Protein AF-A0A962T6Y3-F1 (afdb_monomer_lite)

pLDDT: mean 94.46, std 6.15, range [60.12, 98.88]

Foldseek 3Di:
DEEAAEAFDQFPPAAELLQHGHGLRQHFANQVLQQVVCVLVVHHYDYGSHGLPPAACPHPRNVVVLVCLVVDLSPAEYAAAHSRLSNLLRNLQCCLQPVNVSLQSHAEYHYEQHVVDDQVSNALVVSQVSNCVVDPVVPDDRRDYDYHDYRFQDPPDDRPPNRDPPRDRSNVRSVSVSVPDDDD

Radius of gyration: 16.48 Å; chains: 1; bounding box: 41×36×50 Å

Sequence (184 aa):
MLILQGNSAPAGSYPDEQGKNIAWPFGALHVSAASEYAKRRGYEAVVLDVGGYPQSQESPQAKAALKKFSEDQAVRAFYGFSGGGYNLRHILDRLASHEPDTLHRIDLIVVLGAPKQPKAAYEASRYNPIARKKVHPIKWEDAKWELVYGTDPPAKWALPKGVPPGTGKHMFGPEWLLAGMPAS

Secondary structure (DSSP, 8-state):
-EEE----EEEEEEE-TTS-EEEETT----HHHHHHHHHHTT---EEE-S---S-STTSHHHHHHHHHHHH-TT--EEEEETHHHHHHHHHHHHHHHH-GGGGGG--EEEEES-TTS-GGGS-HHHHHHHHHTTS-GGGPPPP--EEEE-SS--TTSPPPTTSPTT--SGGGHHHHHHHTSPP-

Structure (mmCIF, N/CA/C/O backbone):
data_AF-A0A962T6Y3-F1
#
_entry.id   AF-A0A962T6Y3-F1
#
loop_
_atom_site.group_PDB
_atom_site.id
_atom_site.type_symbol
_atom_site.label_atom_id
_atom_site.label_alt_id
_atom_site.label_comp_id
_atom_site.label_asym_id
_atom_site.label_entity_id
_atom_site.label_seq_id
_atom_site.pdbx_PDB_ins_code
_atom_site.Cartn_x
_atom_site.Cartn_y
_atom_site.Cartn_z
_atom_site.occupancy
_atom_site.B_iso_or_equiv
_atom_site.auth_seq_id
_atom_site.auth_comp_id
_atom_site.auth_asym_id
_atom_site.auth_atom_id
_atom_site.pdbx_PDB_model_num
ATOM 1 N N . MET A 1 1 ? -7.611 -7.965 -0.518 1.00 98.69 1 MET A N 1
ATOM 2 C CA . MET A 1 1 ? -6.500 -7.031 -0.250 1.00 98.69 1 MET A CA 1
ATOM 3 C C . MET A 1 1 ? -6.667 -5.840 -1.163 1.00 98.69 1 MET A C 1
ATOM 5 O O . MET A 1 1 ? -6.708 -6.015 -2.375 1.00 98.69 1 MET A O 1
ATOM 9 N N . LEU A 1 2 ? -6.803 -4.653 -0.584 1.00 98.75 2 LEU A N 1
ATOM 10 C CA . LEU A 1 2 ? -6.929 -3.414 -1.335 1.00 98.75 2 LEU A CA 1
ATOM 11 C C . LEU A 1 2 ? -5.538 -2.887 -1.696 1.00 98.75 2 LEU A C 1
ATOM 13 O O . LEU A 1 2 ? -4.718 -2.663 -0.806 1.00 98.75 2 LEU A O 1
ATOM 17 N N . ILE A 1 3 ? -5.270 -2.719 -2.988 1.00 98.81 3 ILE A N 1
ATOM 18 C CA . ILE A 1 3 ? -3.961 -2.360 -3.537 1.00 98.81 3 ILE A CA 1
ATOM 19 C C . ILE A 1 3 ? -3.985 -0.899 -3.998 1.00 98.81 3 ILE A C 1
ATOM 21 O O . ILE A 1 3 ? -4.747 -0.517 -4.887 1.00 98.81 3 ILE A O 1
ATOM 25 N N . LEU A 1 4 ? -3.125 -0.091 -3.383 1.00 98.69 4 LEU A N 1
ATOM 26 C CA . LEU A 1 4 ? -2.913 1.325 -3.642 1.00 98.69 4 LEU A CA 1
ATOM 27 C C . LEU A 1 4 ? -1.628 1.496 -4.453 1.00 98.69 4 LEU A C 1
ATOM 29 O O . LEU A 1 4 ? -0.518 1.268 -3.957 1.00 98.69 4 LEU A O 1
ATOM 33 N N . GLN A 1 5 ? -1.800 1.906 -5.706 1.00 98.12 5 GLN A N 1
ATOM 34 C CA . GLN A 1 5 ? -0.717 2.126 -6.662 1.00 98.12 5 GLN A CA 1
ATOM 35 C C . GLN A 1 5 ? 0.110 3.375 -6.310 1.00 98.12 5 GLN A C 1
ATOM 37 O O . GLN A 1 5 ? -0.306 4.220 -5.509 1.00 98.12 5 GLN A O 1
ATOM 42 N N . GLY A 1 6 ? 1.289 3.503 -6.921 1.00 97.56 6 GLY A N 1
ATOM 43 C CA . GLY A 1 6 ? 2.153 4.674 -6.793 1.00 97.56 6 GLY A CA 1
ATOM 44 C C . GLY A 1 6 ? 1.561 5.938 -7.415 1.00 97.56 6 GLY A C 1
ATOM 45 O O . GLY A 1 6 ? 0.385 6.012 -7.760 1.00 97.56 6 GLY A O 1
ATOM 46 N N . ASN A 1 7 ? 2.385 6.972 -7.573 1.00 95.94 7 ASN A N 1
ATOM 47 C CA . ASN A 1 7 ? 1.950 8.193 -8.253 1.00 95.94 7 ASN A CA 1
ATOM 48 C C . ASN A 1 7 ? 1.659 7.910 -9.725 1.00 95.94 7 ASN A C 1
ATOM 50 O O . ASN A 1 7 ? 2.356 7.103 -10.345 1.00 95.94 7 ASN A O 1
ATOM 54 N N . SER A 1 8 ? 0.665 8.598 -10.290 1.00 93.25 8 SER A N 1
ATOM 55 C CA . SER A 1 8 ? 0.516 8.624 -11.741 1.00 93.25 8 SER A CA 1
ATOM 56 C C . SER A 1 8 ? 1.721 9.321 -12.366 1.00 93.25 8 SER A C 1
ATOM 58 O O . SER A 1 8 ? 2.272 10.259 -11.783 1.00 93.25 8 SER A O 1
ATOM 60 N N . ALA A 1 9 ? 2.133 8.869 -13.544 1.00 89.75 9 ALA A N 1
ATOM 61 C CA . ALA A 1 9 ? 3.288 9.423 -14.237 1.00 89.75 9 ALA A CA 1
ATOM 62 C C . ALA A 1 9 ? 3.098 9.383 -15.760 1.00 89.75 9 ALA A C 1
ATOM 64 O O . ALA A 1 9 ? 2.486 8.439 -16.272 1.00 89.75 9 ALA A O 1
ATOM 65 N N . PRO A 1 10 ? 3.622 10.378 -16.502 1.00 83.88 10 PRO A N 1
ATOM 66 C CA . PRO A 1 10 ? 3.703 10.289 -17.954 1.00 83.88 10 PRO A CA 1
ATOM 67 C C . PRO A 1 10 ? 4.690 9.188 -18.372 1.00 83.88 10 PRO A C 1
ATOM 69 O O . PRO A 1 10 ? 5.456 8.662 -17.561 1.00 83.88 10 PRO A O 1
ATOM 72 N N . ALA A 1 11 ? 4.695 8.854 -19.664 1.00 70.88 11 ALA A N 1
ATOM 73 C CA . ALA A 1 11 ? 5.696 7.945 -20.207 1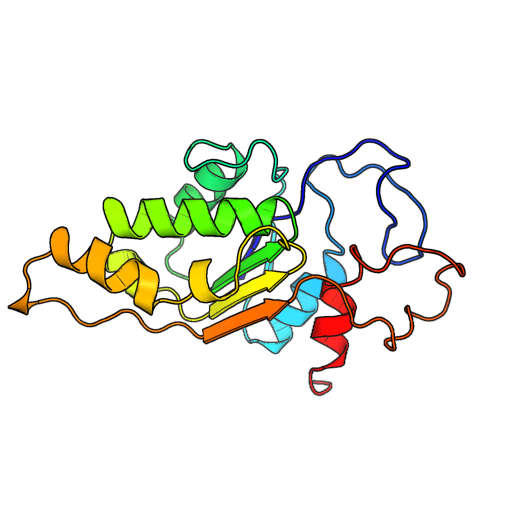.00 70.88 11 ALA A CA 1
ATOM 74 C C . ALA A 1 11 ? 7.121 8.476 -19.970 1.00 70.88 11 ALA A C 1
ATOM 76 O O . ALA A 1 11 ? 7.366 9.679 -20.053 1.00 70.88 11 ALA A O 1
ATOM 77 N N . GLY A 1 12 ? 8.059 7.568 -19.686 1.00 79.19 12 GLY A N 1
ATOM 78 C CA . GLY A 1 12 ? 9.474 7.896 -19.471 1.00 79.19 12 GLY A CA 1
ATOM 79 C C . GLY A 1 12 ? 9.927 7.911 -18.007 1.00 79.19 12 GLY A C 1
ATOM 80 O O . GLY A 1 12 ? 11.128 7.841 -17.769 1.00 79.19 12 GLY A O 1
ATOM 81 N N . SER A 1 13 ? 9.008 7.960 -17.035 1.00 84.00 13 SER A N 1
ATOM 82 C CA . SER A 1 13 ? 9.372 8.071 -15.612 1.00 84.00 13 SER A CA 1
ATOM 83 C C . SER A 1 13 ? 9.683 6.738 -14.934 1.00 84.00 13 SER A C 1
ATOM 85 O O . SER A 1 13 ? 10.610 6.678 -14.129 1.00 84.00 13 SER A O 1
ATOM 87 N N . TYR A 1 14 ? 8.918 5.685 -15.234 1.00 91.38 14 TYR A N 1
ATOM 88 C CA . TYR A 1 14 ? 9.016 4.408 -14.527 1.00 91.38 14 TYR A CA 1
ATOM 89 C C . TYR A 1 14 ? 8.883 3.217 -15.485 1.00 91.38 14 TYR A C 1
ATOM 91 O O . TYR A 1 14 ? 7.990 3.248 -16.342 1.00 91.38 14 TYR A O 1
ATOM 99 N N . PRO A 1 15 ? 9.737 2.186 -15.337 1.00 94.44 15 PRO A N 1
ATOM 100 C CA . PRO A 1 15 ? 9.676 0.976 -16.147 1.00 94.44 15 PRO A CA 1
ATOM 101 C C . PRO A 1 15 ? 8.462 0.113 -15.791 1.00 94.44 15 PRO A C 1
ATOM 103 O O . PRO A 1 15 ? 8.040 0.117 -14.637 1.00 94.44 15 PRO A O 1
ATOM 106 N N . ASP A 1 16 ? 7.948 -0.621 -16.777 1.00 93.94 16 ASP A N 1
ATOM 107 C CA . ASP A 1 16 ? 7.075 -1.788 -16.619 1.00 93.94 16 ASP A CA 1
ATOM 108 C C . ASP A 1 16 ? 7.866 -3.052 -16.229 1.00 93.94 16 ASP A C 1
ATOM 110 O O . ASP A 1 16 ? 9.092 -3.023 -16.052 1.00 93.94 16 ASP A O 1
ATOM 114 N N . GLU A 1 17 ? 7.175 -4.190 -16.132 1.00 93.19 17 GLU A N 1
ATOM 115 C CA . GLU A 1 17 ? 7.756 -5.485 -15.766 1.00 93.19 17 GLU A CA 1
ATOM 116 C C . GLU A 1 17 ? 8.857 -5.959 -16.737 1.00 93.19 17 GLU A C 1
ATOM 118 O O . GLU A 1 17 ? 9.684 -6.798 -16.371 1.00 93.19 17 GLU A O 1
ATOM 123 N N . GLN A 1 18 ? 8.899 -5.432 -17.966 1.00 92.50 18 GLN A N 1
ATOM 124 C CA . GLN A 1 18 ? 9.939 -5.724 -18.959 1.00 92.50 18 GLN A CA 1
ATOM 125 C C . GLN A 1 18 ? 11.076 -4.691 -18.945 1.00 92.50 18 GLN A C 1
ATOM 127 O O . GLN A 1 18 ? 12.048 -4.824 -19.693 1.00 92.50 18 GLN A O 1
ATOM 132 N N . GLY A 1 19 ? 11.000 -3.674 -18.088 1.00 92.25 19 GLY A N 1
ATOM 133 C CA . GLY A 1 19 ? 11.988 -2.604 -18.012 1.00 92.25 19 GLY A CA 1
ATOM 134 C C . GLY A 1 19 ? 11.749 -1.460 -18.996 1.00 92.25 19 GLY A C 1
ATOM 135 O O . GLY A 1 19 ? 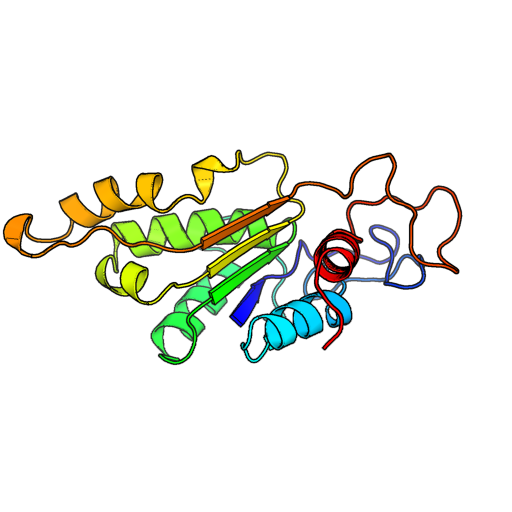12.620 -0.600 -19.137 1.00 92.25 19 GLY A O 1
ATOM 136 N N . LYS A 1 20 ? 10.613 -1.428 -19.699 1.00 93.19 20 LYS A N 1
ATOM 137 C CA . LYS A 1 20 ? 10.282 -0.362 -20.647 1.00 93.19 20 LYS A CA 1
ATOM 138 C C . LYS A 1 20 ? 9.547 0.757 -19.923 1.00 93.19 20 LYS A C 1
ATOM 140 O O . LYS A 1 20 ? 8.549 0.534 -19.254 1.00 93.19 20 LYS A O 1
ATOM 145 N N . ASN A 1 21 ? 9.997 1.996 -20.099 1.00 93.00 21 ASN A N 1
ATOM 146 C CA . ASN A 1 21 ? 9.306 3.133 -19.501 1.00 93.00 21 ASN A CA 1
ATOM 147 C C . ASN A 1 21 ? 7.970 3.396 -20.211 1.00 93.00 21 ASN A C 1
ATOM 149 O O . ASN A 1 21 ? 7.948 3.778 -21.385 1.00 93.00 21 ASN A O 1
ATOM 153 N N . ILE A 1 22 ? 6.869 3.237 -19.479 1.00 93.31 22 ILE A N 1
ATOM 154 C CA . ILE A 1 22 ? 5.497 3.458 -19.958 1.00 93.31 22 ILE A CA 1
ATOM 155 C C . ILE A 1 22 ? 4.814 4.585 -19.180 1.00 93.31 22 ILE A C 1
ATOM 157 O O . ILE A 1 22 ? 5.353 5.101 -18.200 1.00 93.31 22 ILE A O 1
ATOM 161 N N . ALA A 1 23 ? 3.636 5.000 -19.646 1.00 94.81 23 ALA A N 1
ATOM 162 C CA . ALA A 1 23 ? 2.767 5.883 -18.880 1.00 94.81 23 ALA A CA 1
ATOM 163 C C . ALA A 1 23 ? 2.000 5.085 -17.818 1.00 94.81 23 ALA A C 1
ATOM 165 O O . ALA A 1 23 ? 1.545 3.973 -18.077 1.00 94.81 23 ALA A O 1
ATOM 166 N N . TRP A 1 24 ? 1.798 5.704 -16.659 1.00 95.62 24 TRP A N 1
ATOM 167 C CA . TRP A 1 24 ? 1.091 5.138 -15.514 1.00 95.62 24 TRP A CA 1
ATOM 168 C C . TRP A 1 24 ? -0.096 6.038 -15.158 1.00 95.62 24 TRP A C 1
ATOM 170 O O . TRP A 1 24 ? -0.004 6.817 -14.208 1.00 95.62 24 TRP A O 1
ATOM 180 N N . PRO A 1 25 ? -1.203 6.008 -15.921 1.00 94.25 25 PRO A N 1
ATOM 181 C CA . PRO A 1 25 ? -2.315 6.942 -15.723 1.00 94.25 25 PRO A CA 1
ATOM 182 C C . PRO A 1 25 ? -2.974 6.797 -14.343 1.00 94.25 25 PRO A C 1
ATOM 184 O O . PRO A 1 25 ? -3.396 7.793 -13.755 1.00 94.25 25 PRO A O 1
ATOM 187 N N . PHE A 1 26 ? -2.981 5.585 -13.788 1.00 94.00 26 PHE A N 1
ATOM 188 C CA . PHE A 1 26 ? -3.651 5.252 -12.527 1.00 94.00 26 PHE A CA 1
ATOM 189 C C . PHE A 1 26 ? -2.699 5.017 -11.350 1.00 94.00 26 PHE A C 1
ATOM 191 O O . PHE A 1 26 ? -3.138 4.668 -10.258 1.00 94.00 26 PHE A O 1
ATOM 198 N N . GLY A 1 27 ? -1.405 5.257 -11.555 1.00 96.25 27 GLY A N 1
ATOM 199 C CA . GLY A 1 27 ? -0.372 5.021 -10.559 1.00 96.25 27 GLY A CA 1
ATOM 200 C C . GLY A 1 27 ? 0.611 3.942 -10.980 1.00 96.25 27 GLY A C 1
ATOM 201 O O . GLY A 1 27 ? 0.231 2.932 -11.558 1.00 96.25 27 GLY A O 1
ATOM 202 N N . ALA A 1 28 ? 1.894 4.167 -10.710 1.00 96.50 28 ALA A N 1
ATOM 203 C CA . ALA A 1 28 ? 2.931 3.200 -11.037 1.00 96.50 28 ALA A CA 1
ATOM 204 C C . ALA A 1 28 ? 2.866 1.991 -10.092 1.00 96.50 28 ALA A C 1
ATOM 206 O O . ALA A 1 28 ? 2.960 2.173 -8.877 1.00 96.50 28 ALA A O 1
ATOM 207 N N . LEU A 1 29 ? 2.702 0.780 -10.629 1.00 97.50 29 LEU A N 1
ATOM 208 C CA . LEU A 1 29 ? 2.817 -0.485 -9.897 1.00 97.50 29 LEU A CA 1
ATOM 209 C C . LEU A 1 29 ? 2.886 -1.660 -10.880 1.00 97.50 29 LEU A C 1
ATOM 211 O O . LEU A 1 29 ? 2.063 -1.747 -11.783 1.00 97.50 29 LEU A O 1
ATOM 215 N N . HIS A 1 30 ? 3.773 -2.624 -10.645 1.00 97.56 30 HIS A N 1
ATOM 216 C CA . HIS A 1 30 ? 3.700 -3.924 -11.317 1.00 97.56 30 HIS A CA 1
ATOM 217 C C . HIS A 1 30 ? 2.548 -4.754 -10.730 1.00 97.56 30 HIS A C 1
ATOM 219 O O . HIS A 1 30 ? 2.701 -5.494 -9.748 1.00 97.56 30 HIS A O 1
ATOM 225 N N . VAL A 1 31 ? 1.347 -4.557 -11.281 1.00 96.88 31 VAL A N 1
ATOM 226 C CA . VAL A 1 31 ? 0.084 -5.079 -10.733 1.00 96.88 31 VAL A CA 1
ATOM 227 C C . VAL A 1 31 ? 0.068 -6.604 -10.705 1.00 96.88 31 VAL A C 1
ATOM 229 O O . VAL A 1 31 ? -0.462 -7.182 -9.754 1.00 96.88 31 VAL A O 1
ATOM 232 N N . SER A 1 32 ? 0.675 -7.264 -11.695 1.00 96.38 32 SER A N 1
ATOM 233 C CA . SER A 1 32 ? 0.702 -8.729 -11.759 1.00 96.38 32 SER A CA 1
ATOM 234 C C . SER A 1 32 ? 1.400 -9.328 -10.535 1.00 96.38 32 SER A C 1
ATOM 236 O O . SER A 1 32 ? 0.848 -10.203 -9.869 1.00 96.38 32 SER A O 1
ATOM 238 N N . ALA A 1 33 ? 2.590 -8.827 -10.192 1.00 97.12 33 ALA A N 1
ATOM 239 C CA . ALA A 1 33 ? 3.357 -9.320 -9.051 1.00 97.12 33 ALA A CA 1
ATOM 240 C C . ALA A 1 33 ? 2.682 -8.988 -7.708 1.00 97.12 33 ALA A C 1
ATOM 242 O O . ALA A 1 33 ? 2.624 -9.841 -6.820 1.00 97.12 33 ALA A O 1
ATOM 243 N N . ALA A 1 34 ? 2.108 -7.788 -7.567 1.00 98.06 34 ALA A N 1
ATOM 244 C CA . ALA A 1 34 ? 1.370 -7.403 -6.361 1.00 98.06 34 ALA A CA 1
ATOM 245 C C . ALA A 1 34 ? 0.091 -8.242 -6.159 1.00 98.06 34 ALA A C 1
ATOM 247 O O . ALA A 1 34 ? -0.229 -8.638 -5.037 1.00 98.06 34 ALA A O 1
ATOM 248 N N . SER A 1 35 ? -0.624 -8.551 -7.243 1.00 98.19 35 SER A N 1
ATOM 249 C CA . SER A 1 35 ? -1.847 -9.363 -7.199 1.00 98.19 35 SER A CA 1
ATOM 250 C C . SER A 1 35 ? -1.546 -10.830 -6.901 1.00 98.19 35 SER A C 1
ATOM 252 O O . SER A 1 35 ? -2.241 -11.452 -6.099 1.00 98.19 35 SER A O 1
ATOM 254 N N . GLU A 1 36 ? -0.477 -11.376 -7.481 1.00 98.00 36 GLU A N 1
ATOM 255 C CA . GLU A 1 36 ? -0.013 -12.730 -7.168 1.00 98.00 36 GLU A CA 1
ATOM 256 C C . GLU A 1 36 ? 0.457 -12.835 -5.710 1.00 98.00 36 GLU A C 1
ATOM 258 O O . GLU A 1 36 ? 0.129 -13.804 -5.025 1.00 98.00 36 GLU A O 1
ATOM 263 N N . TYR A 1 37 ? 1.139 -11.810 -5.186 1.00 97.94 37 TYR A N 1
ATOM 264 C CA . TYR A 1 37 ? 1.453 -11.735 -3.759 1.00 97.94 37 TYR A CA 1
ATOM 265 C C . TYR A 1 37 ? 0.180 -11.790 -2.903 1.00 97.94 37 TYR A C 1
ATOM 267 O O . TYR A 1 37 ? 0.088 -12.611 -1.989 1.00 97.94 37 TYR A O 1
ATOM 275 N N . ALA A 1 38 ? -0.825 -10.963 -3.212 1.00 98.12 38 ALA A N 1
ATOM 276 C CA . ALA A 1 38 ? -2.100 -10.967 -2.494 1.00 98.12 38 ALA A CA 1
ATOM 277 C C . ALA A 1 38 ? -2.751 -12.359 -2.504 1.00 98.12 38 ALA A C 1
ATOM 279 O O . ALA A 1 38 ? -3.146 -12.860 -1.447 1.00 98.12 38 ALA A O 1
ATOM 280 N N . LYS A 1 39 ? -2.765 -13.019 -3.667 1.00 97.88 39 LYS A N 1
ATOM 281 C CA . LYS A 1 39 ? -3.294 -14.376 -3.839 1.00 97.88 39 LYS A CA 1
ATOM 282 C C . LYS A 1 39 ? -2.551 -15.400 -2.981 1.00 97.88 39 LYS A C 1
ATOM 284 O O . LYS A 1 39 ? -3.198 -16.165 -2.269 1.00 97.88 39 LYS A O 1
ATOM 289 N N . ARG A 1 40 ? -1.212 -15.398 -2.976 1.00 97.00 40 ARG A N 1
ATOM 290 C CA . ARG A 1 40 ? -0.405 -16.306 -2.128 1.00 97.00 40 ARG A CA 1
ATOM 291 C C . ARG A 1 40 ? -0.575 -16.047 -0.635 1.00 97.00 40 ARG A C 1
ATOM 293 O O . ARG A 1 40 ? -0.324 -16.931 0.177 1.00 97.00 40 ARG A O 1
ATOM 300 N N . ARG A 1 41 ? -1.016 -14.844 -0.268 1.00 96.75 41 ARG A N 1
ATOM 301 C CA . ARG A 1 41 ? -1.409 -14.477 1.097 1.00 96.75 41 ARG A CA 1
ATOM 302 C C . ARG A 1 41 ? -2.870 -14.819 1.421 1.00 96.75 41 ARG A C 1
ATOM 304 O O . ARG A 1 41 ? -3.308 -14.518 2.525 1.00 96.75 41 ARG A O 1
ATOM 311 N N . GLY A 1 42 ? -3.606 -15.441 0.497 1.00 97.06 42 GLY A N 1
ATOM 312 C CA . GLY A 1 42 ? -5.000 -15.848 0.688 1.00 97.06 42 GLY A CA 1
ATOM 313 C C . GLY A 1 42 ? -6.021 -14.730 0.467 1.00 97.06 42 GLY A C 1
ATOM 314 O O . GLY A 1 42 ? -7.156 -14.850 0.919 1.00 97.06 42 GLY A O 1
ATOM 315 N N . TYR A 1 43 ? -5.645 -13.643 -0.210 1.00 98.19 43 TYR A N 1
ATOM 316 C CA . TYR A 1 43 ? -6.536 -12.520 -0.491 1.00 98.19 43 TYR A CA 1
ATOM 317 C C . TYR A 1 43 ? -6.846 -12.398 -1.983 1.00 98.19 43 TYR A C 1
ATOM 319 O O . TYR A 1 43 ? -5.957 -12.487 -2.826 1.00 98.19 43 TYR A O 1
ATOM 327 N N . GLU A 1 44 ? -8.089 -12.048 -2.305 1.00 98.19 44 GLU A N 1
ATOM 328 C CA . GLU A 1 44 ? -8.422 -11.489 -3.616 1.00 98.19 44 GLU A CA 1
ATOM 329 C C . GLU A 1 44 ? -7.789 -10.097 -3.766 1.00 98.19 44 GLU A C 1
ATOM 331 O O . GLU A 1 44 ? -7.859 -9.271 -2.848 1.00 98.19 44 GLU A O 1
ATOM 336 N N . ALA A 1 45 ? -7.145 -9.832 -4.902 1.00 98.25 45 ALA A N 1
ATOM 337 C CA . ALA A 1 45 ? -6.543 -8.538 -5.197 1.00 98.25 45 ALA A CA 1
ATOM 338 C C . ALA A 1 45 ? -7.603 -7.557 -5.717 1.00 98.25 45 ALA A C 1
ATOM 340 O O . ALA A 1 45 ? -8.240 -7.809 -6.734 1.00 98.25 45 ALA A O 1
ATOM 341 N N . VAL A 1 46 ? -7.750 -6.413 -5.047 1.00 98.25 46 VAL A N 1
ATOM 342 C CA . VAL A 1 46 ? -8.605 -5.307 -5.498 1.00 98.25 46 VAL A CA 1
ATOM 343 C C . VAL A 1 46 ? -7.710 -4.104 -5.745 1.00 98.25 46 VAL A C 1
ATOM 345 O O . VAL A 1 46 ? -7.259 -3.463 -4.797 1.00 98.25 46 VAL A O 1
ATOM 348 N N . VAL A 1 47 ? -7.422 -3.810 -7.008 1.00 98.25 47 VAL A N 1
ATOM 349 C CA . VAL A 1 47 ? -6.571 -2.679 -7.396 1.00 98.25 47 VAL A CA 1
ATOM 350 C C . VAL A 1 47 ? -7.418 -1.420 -7.505 1.00 98.25 47 VAL A C 1
ATOM 352 O O . VAL A 1 47 ? -8.468 -1.423 -8.143 1.00 98.25 47 VAL A O 1
ATOM 355 N N . LEU A 1 48 ? -6.974 -0.341 -6.863 1.00 96.94 48 LEU A N 1
ATOM 356 C CA . LEU A 1 48 ? -7.574 0.972 -7.056 1.00 96.94 48 LEU A CA 1
ATOM 357 C C . LEU A 1 48 ? -6.896 1.675 -8.226 1.00 96.94 48 LEU A C 1
ATOM 359 O O . LEU A 1 48 ? -5.720 2.038 -8.137 1.00 96.94 48 LEU A O 1
ATOM 363 N N . ASP A 1 49 ? -7.661 1.933 -9.282 1.00 96.19 49 ASP A N 1
ATOM 364 C CA . ASP A 1 49 ? -7.219 2.700 -10.450 1.00 96.19 49 ASP A CA 1
ATOM 365 C C . ASP A 1 49 ? -7.235 4.211 -10.173 1.00 96.19 49 ASP A C 1
ATOM 367 O O . ASP A 1 49 ? -7.889 5.008 -10.845 1.00 96.19 49 ASP A O 1
ATOM 371 N N . VAL A 1 50 ? -6.519 4.613 -9.121 1.00 96.56 50 VAL A N 1
ATOM 372 C CA . VAL A 1 50 ? -6.384 6.000 -8.679 1.00 96.56 50 VAL A CA 1
ATOM 373 C C . VAL A 1 50 ? -4.938 6.245 -8.273 1.00 96.56 50 VAL A C 1
ATOM 375 O O . VAL A 1 50 ? -4.416 5.558 -7.395 1.00 96.56 50 VAL A O 1
ATOM 378 N N . GLY A 1 51 ? -4.309 7.257 -8.874 1.00 95.19 51 GLY A N 1
ATOM 379 C CA . GLY A 1 51 ? -2.919 7.607 -8.601 1.00 95.19 51 GLY A CA 1
ATOM 380 C C . GLY A 1 51 ? -2.680 8.062 -7.161 1.00 95.19 51 GLY A C 1
ATOM 381 O O . GLY A 1 51 ? -3.517 8.710 -6.536 1.00 95.19 51 GLY A O 1
ATOM 382 N N . GLY A 1 52 ? -1.491 7.765 -6.644 1.00 94.81 52 GLY A N 1
ATOM 383 C CA . GLY A 1 52 ? -1.106 8.037 -5.261 1.00 94.81 52 GLY A CA 1
ATOM 384 C C . GLY A 1 52 ? -0.760 9.490 -4.923 1.00 94.81 52 GLY A C 1
ATOM 385 O O . GLY A 1 52 ? -0.412 9.753 -3.774 1.00 94.81 52 GLY A O 1
ATOM 386 N N . TYR A 1 53 ? -0.841 10.432 -5.871 1.00 94.62 53 TYR A N 1
ATOM 387 C CA . TYR A 1 53 ? -0.586 11.862 -5.643 1.00 94.62 53 TYR A CA 1
ATOM 388 C C . TYR A 1 53 ? -1.868 12.693 -5.840 1.00 94.62 53 TYR A C 1
ATOM 390 O O . TYR A 1 53 ? -2.593 12.437 -6.802 1.00 94.62 53 TYR A O 1
ATOM 398 N N . PRO A 1 54 ? -2.135 13.718 -5.004 1.00 95.88 54 PRO A N 1
ATOM 399 C CA . PRO A 1 54 ? -1.373 14.133 -3.816 1.00 95.88 54 PRO A CA 1
ATOM 400 C C . PRO A 1 54 ? -1.456 13.120 -2.664 1.00 95.88 54 PRO A C 1
ATOM 402 O O . PRO A 1 54 ? -2.375 12.310 -2.620 1.00 95.88 54 PRO A O 1
ATOM 405 N N . GLN A 1 55 ? -0.506 13.170 -1.722 1.00 96.00 55 GLN A N 1
ATOM 406 C CA . GLN A 1 55 ? -0.547 12.351 -0.504 1.00 96.00 55 GLN A CA 1
ATOM 407 C C . GLN A 1 55 ? -1.241 13.103 0.634 1.00 96.00 55 GLN A C 1
ATOM 409 O O . GLN A 1 55 ? -0.713 14.100 1.127 1.00 96.00 55 GLN A O 1
ATOM 414 N N . SER A 1 56 ? -2.417 12.642 1.052 1.00 96.62 56 SER A N 1
ATOM 415 C CA . SER A 1 56 ? -3.133 13.167 2.223 1.00 96.62 56 SER A CA 1
ATOM 416 C C . SER A 1 56 ? -4.315 1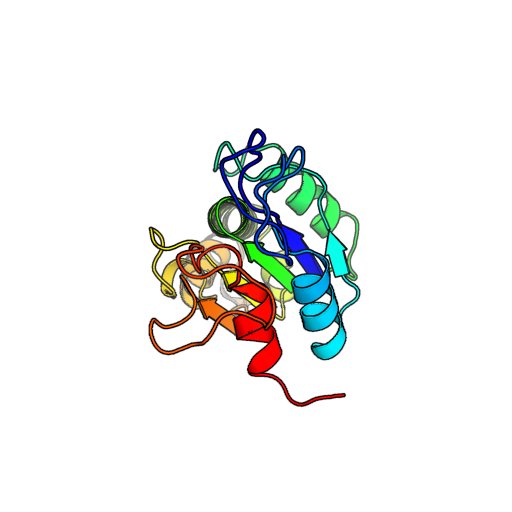2.265 2.585 1.00 96.62 56 SER A C 1
ATOM 418 O O . SER A 1 56 ? -4.677 11.370 1.826 1.00 96.62 56 SER A O 1
ATOM 420 N N . GLN A 1 57 ? -4.964 12.531 3.724 1.00 93.19 57 GLN A N 1
ATOM 421 C CA . GLN A 1 57 ? -6.230 11.872 4.089 1.00 93.19 57 GLN A CA 1
ATOM 422 C C . GLN A 1 57 ? -7.368 12.217 3.115 1.00 93.19 57 GLN A C 1
ATOM 424 O O . GLN A 1 57 ? -8.320 11.458 2.973 1.00 93.19 57 GLN A O 1
ATOM 429 N N . GLU A 1 58 ? -7.242 13.350 2.421 1.00 95.75 58 GLU A N 1
ATOM 430 C CA . GLU A 1 58 ? -8.246 13.889 1.507 1.00 95.75 58 GLU A CA 1
ATOM 431 C C . GLU A 1 58 ? -7.956 13.575 0.037 1.00 95.75 58 GLU A C 1
ATOM 433 O O . GLU A 1 58 ? -8.709 14.018 -0.840 1.00 95.75 58 GLU A O 1
ATOM 438 N N . SER A 1 59 ? -6.871 12.842 -0.240 1.00 97.31 59 SER A N 1
ATOM 439 C CA . SER A 1 59 ? -6.480 12.494 -1.600 1.00 97.31 59 SER A CA 1
ATOM 440 C C . SER A 1 59 ? -7.544 11.618 -2.268 1.00 97.31 59 SER A C 1
ATOM 442 O O . SER A 1 59 ? -8.236 10.853 -1.585 1.00 97.31 59 SER A O 1
ATOM 444 N N . PRO A 1 60 ? -7.682 11.681 -3.607 1.00 98.06 60 PRO A N 1
ATOM 445 C CA . PRO A 1 60 ? -8.628 10.830 -4.324 1.00 98.06 60 PRO A CA 1
ATOM 446 C C . PRO A 1 60 ? -8.437 9.341 -4.007 1.00 98.06 60 PRO A C 1
ATOM 448 O O . PRO A 1 60 ? -9.412 8.630 -3.771 1.00 98.06 60 PRO A O 1
ATOM 451 N N . GLN A 1 61 ? -7.184 8.883 -3.928 1.00 98.38 61 GLN A N 1
ATOM 452 C CA . GLN A 1 61 ? -6.869 7.490 -3.622 1.00 98.38 61 GLN A CA 1
ATOM 453 C C . GLN A 1 61 ? -7.219 7.129 -2.171 1.00 98.38 61 GLN A C 1
ATOM 455 O O . GLN A 1 61 ? -7.810 6.074 -1.944 1.00 98.38 61 GLN A O 1
ATOM 460 N N . ALA A 1 62 ? -6.923 7.997 -1.195 1.00 98.38 62 ALA A N 1
ATOM 461 C CA . ALA A 1 62 ? -7.289 7.755 0.201 1.00 98.38 62 ALA A CA 1
ATOM 462 C C . ALA A 1 62 ? -8.811 7.686 0.385 1.00 98.38 62 ALA A C 1
ATOM 464 O O . ALA A 1 62 ? -9.311 6.762 1.026 1.00 98.38 62 ALA A O 1
ATOM 465 N N . LYS A 1 63 ? -9.559 8.599 -0.245 1.00 98.50 63 LYS A N 1
ATOM 466 C CA . LYS A 1 63 ? -11.031 8.599 -0.231 1.00 98.50 63 LYS A CA 1
ATOM 467 C C . LYS A 1 63 ? -11.618 7.347 -0.869 1.00 98.50 63 LYS A C 1
ATOM 469 O O . LYS A 1 63 ? -12.508 6.733 -0.285 1.00 98.50 63 LYS A O 1
ATOM 474 N N . ALA A 1 64 ? -11.109 6.947 -2.034 1.00 98.44 64 ALA A N 1
ATOM 475 C CA . ALA A 1 64 ? -11.541 5.724 -2.705 1.00 98.44 64 ALA A CA 1
ATOM 476 C C . ALA A 1 64 ? -11.266 4.484 -1.840 1.00 98.44 64 ALA A C 1
ATOM 478 O O . ALA A 1 64 ? -12.129 3.614 -1.716 1.00 98.44 64 ALA A O 1
ATOM 479 N N . ALA A 1 65 ? -10.101 4.434 -1.188 1.00 98.56 65 ALA A N 1
ATOM 480 C CA . ALA A 1 65 ? -9.732 3.331 -0.314 1.00 98.56 65 ALA A CA 1
ATOM 481 C C . ALA A 1 65 ? -10.610 3.244 0.939 1.00 98.56 65 ALA A C 1
ATOM 483 O O . ALA A 1 65 ? -11.115 2.168 1.255 1.00 98.56 65 ALA A O 1
ATOM 484 N N . LEU A 1 66 ? -10.839 4.372 1.617 1.00 98.56 66 LEU A N 1
ATOM 485 C CA . LEU A 1 66 ? -11.723 4.457 2.782 1.00 98.56 66 LEU A CA 1
ATOM 486 C C . LEU A 1 66 ? -13.160 4.065 2.421 1.00 98.56 66 LEU A C 1
ATOM 488 O O . LEU A 1 66 ? -13.763 3.259 3.126 1.00 98.56 66 LEU A O 1
ATOM 492 N N . LYS A 1 67 ? -13.680 4.564 1.291 1.00 98.25 67 LYS A N 1
ATOM 493 C CA . LYS A 1 67 ? -15.009 4.194 0.785 1.00 98.25 67 LYS A CA 1
ATOM 494 C C . LYS A 1 67 ? -15.112 2.685 0.563 1.00 98.25 67 LYS A C 1
ATOM 496 O O . LYS A 1 67 ? -16.006 2.054 1.117 1.00 98.25 67 LYS A O 1
ATOM 501 N N . LYS A 1 68 ? -14.170 2.093 -0.181 1.00 98.38 68 LYS A N 1
ATOM 502 C CA . LYS A 1 68 ? -14.165 0.647 -0.456 1.00 98.38 68 LYS A CA 1
ATOM 503 C C . LYS A 1 68 ? -14.042 -0.175 0.828 1.00 98.38 68 LYS A C 1
ATOM 505 O O . LYS A 1 68 ? -14.754 -1.156 0.974 1.00 98.38 68 LYS A O 1
ATOM 510 N N . PHE A 1 69 ? -13.194 0.229 1.772 1.00 98.31 69 PHE A N 1
ATOM 511 C CA . PHE A 1 69 ? -13.040 -0.462 3.056 1.00 98.31 69 PHE A CA 1
ATOM 512 C C . PHE A 1 69 ? -14.288 -0.371 3.950 1.00 98.31 69 PHE A C 1
ATOM 514 O O . PHE A 1 69 ? -14.601 -1.317 4.677 1.00 98.31 69 PHE A O 1
ATOM 521 N N . SER A 1 70 ? -15.011 0.749 3.897 1.00 97.25 70 SER A N 1
ATOM 522 C CA . SER A 1 70 ? -16.272 0.936 4.619 1.00 97.25 70 SER A CA 1
ATOM 523 C C . SER A 1 70 ? -17.398 0.081 4.021 1.00 97.25 70 SER A C 1
ATOM 525 O O . SER A 1 70 ? -18.084 -0.639 4.745 1.00 97.25 70 SER A O 1
ATOM 527 N N . GLU A 1 71 ? -17.538 0.093 2.694 1.00 97.50 71 GLU A N 1
ATOM 528 C CA . GLU A 1 71 ? -18.605 -0.615 1.971 1.00 97.50 71 GLU A CA 1
ATOM 529 C C . GLU A 1 71 ? -18.395 -2.132 1.908 1.00 97.50 71 GLU A C 1
ATOM 531 O O . GLU A 1 71 ? -19.361 -2.888 1.833 1.00 97.50 71 GLU A O 1
ATOM 536 N N . ASP A 1 72 ? -17.144 -2.588 1.944 1.00 97.31 72 ASP A N 1
ATOM 537 C CA . ASP A 1 72 ? -16.783 -3.986 1.751 1.00 97.31 72 ASP A CA 1
ATOM 538 C C . ASP A 1 72 ? -16.106 -4.560 3.001 1.00 97.31 72 ASP A C 1
ATOM 540 O O . ASP A 1 72 ? -14.912 -4.368 3.256 1.00 97.31 72 ASP A O 1
ATOM 544 N N . GLN A 1 73 ? -16.891 -5.299 3.787 1.00 95.88 73 GLN A N 1
ATOM 545 C CA . GLN A 1 73 ? -16.424 -5.932 5.021 1.00 95.88 73 GLN A CA 1
ATOM 546 C C . GLN A 1 73 ? -15.426 -7.078 4.774 1.00 95.88 73 GLN A C 1
ATOM 548 O O . GLN A 1 73 ? -14.709 -7.458 5.702 1.00 95.88 73 GLN A O 1
ATOM 553 N N . ALA A 1 74 ? -15.327 -7.596 3.542 1.00 97.12 74 ALA A N 1
ATOM 554 C CA . ALA A 1 74 ? -14.356 -8.629 3.178 1.00 97.12 74 ALA A CA 1
ATOM 555 C C . ALA A 1 74 ? -12.945 -8.060 2.952 1.00 97.12 74 ALA A C 1
ATOM 557 O O . ALA A 1 74 ? -11.961 -8.807 2.935 1.00 97.12 74 ALA A O 1
ATOM 558 N N . VAL A 1 75 ? -12.797 -6.735 2.825 1.00 98.19 75 VAL A N 1
ATOM 559 C CA . VAL A 1 75 ? -11.473 -6.109 2.803 1.00 98.19 75 VAL A CA 1
ATOM 560 C C . VAL A 1 75 ? -10.861 -6.197 4.200 1.00 98.19 75 VAL A C 1
ATOM 562 O O . VAL A 1 75 ? -11.315 -5.537 5.133 1.00 98.19 75 VAL A O 1
ATOM 565 N N . ARG A 1 76 ? -9.802 -7.007 4.313 1.00 98.50 76 ARG A N 1
ATOM 566 C CA . ARG A 1 76 ? -9.043 -7.239 5.556 1.00 98.50 76 ARG A CA 1
ATOM 567 C C . ARG A 1 76 ? -7.545 -6.931 5.458 1.00 98.50 76 ARG A C 1
ATOM 569 O O . ARG A 1 76 ? -6.806 -7.112 6.415 1.00 98.50 76 ARG A O 1
ATOM 576 N N . ALA A 1 77 ? -7.069 -6.477 4.300 1.00 98.81 77 ALA A N 1
ATOM 577 C CA . ALA A 1 77 ? -5.653 -6.190 4.086 1.00 98.81 77 ALA A CA 1
ATOM 578 C C . ALA A 1 77 ? -5.452 -5.026 3.121 1.00 98.81 77 ALA A C 1
ATOM 580 O O . ALA A 1 77 ? -6.222 -4.881 2.165 1.00 98.81 77 ALA A O 1
ATOM 581 N N . PHE A 1 78 ? -4.381 -4.266 3.336 1.00 98.88 78 PHE A N 1
ATOM 582 C CA . PHE A 1 78 ? -3.960 -3.162 2.479 1.00 98.88 78 PHE A CA 1
ATOM 583 C C . PHE A 1 78 ? -2.552 -3.393 1.938 1.00 98.88 78 PHE A C 1
ATOM 585 O O . PHE A 1 78 ? -1.675 -3.894 2.640 1.00 98.88 78 PHE A O 1
ATOM 592 N N . TYR A 1 79 ? -2.331 -2.960 0.705 1.00 98.88 79 TYR A N 1
ATOM 593 C CA . TYR A 1 79 ? -1.032 -2.929 0.053 1.00 98.88 79 TYR A CA 1
ATOM 594 C C . TYR A 1 79 ? -0.813 -1.534 -0.512 1.00 98.88 79 TYR A C 1
ATOM 596 O O . TYR A 1 79 ? -1.617 -1.072 -1.313 1.00 98.88 79 TYR A O 1
ATOM 604 N N . GLY A 1 80 ? 0.261 -0.860 -0.124 1.00 98.50 80 GLY A N 1
ATOM 605 C CA . GLY A 1 80 ? 0.612 0.461 -0.630 1.00 98.50 80 GLY A CA 1
ATOM 606 C C . GLY A 1 80 ? 1.997 0.465 -1.257 1.00 98.50 80 GLY A C 1
ATOM 607 O O . GLY A 1 80 ? 2.978 0.116 -0.601 1.00 98.50 80 GLY A O 1
ATOM 608 N N . PHE A 1 81 ? 2.087 0.907 -2.509 1.00 98.44 81 PHE A N 1
ATOM 609 C CA . PHE A 1 81 ? 3.361 1.113 -3.190 1.00 98.44 81 PHE A CA 1
ATOM 610 C C . PHE A 1 81 ? 3.628 2.597 -3.430 1.00 98.44 81 PHE A C 1
ATOM 612 O O . PHE A 1 81 ? 2.755 3.309 -3.921 1.00 98.44 81 PHE A O 1
ATOM 619 N N . SER A 1 82 ? 4.836 3.070 -3.116 1.00 96.25 82 SER A N 1
ATOM 620 C CA . SER A 1 82 ? 5.279 4.443 -3.390 1.00 96.25 82 SER A CA 1
ATOM 621 C C . SER A 1 82 ? 4.259 5.486 -2.904 1.00 96.25 82 SER A C 1
ATOM 623 O O . SER A 1 82 ? 3.939 5.503 -1.714 1.00 96.25 82 SER A O 1
ATOM 625 N N . GLY A 1 83 ? 3.705 6.322 -3.790 1.00 97.44 83 GLY A N 1
ATOM 626 C CA . GLY A 1 83 ? 2.576 7.224 -3.507 1.00 97.44 83 GLY A CA 1
ATOM 627 C C . GLY A 1 83 ? 1.445 6.590 -2.685 1.00 97.44 83 GLY A C 1
ATOM 628 O O . GLY A 1 83 ? 1.007 7.166 -1.689 1.00 97.44 83 GLY A O 1
ATOM 629 N N . GLY A 1 84 ? 1.036 5.370 -3.037 1.00 98.19 84 GLY A N 1
ATOM 630 C CA . GLY A 1 84 ? 0.029 4.598 -2.312 1.00 98.19 84 GLY A CA 1
ATOM 631 C C . GLY A 1 84 ? 0.474 4.132 -0.932 1.00 98.19 84 GLY A C 1
ATOM 632 O O . GLY A 1 84 ? -0.334 4.107 -0.007 1.00 98.19 84 GLY A O 1
ATOM 633 N N . GLY A 1 85 ? 1.766 3.853 -0.743 1.00 98.06 85 GLY A N 1
ATOM 634 C CA . GLY A 1 85 ? 2.346 3.594 0.578 1.00 98.06 85 GLY A CA 1
ATOM 635 C C . GLY A 1 85 ? 2.222 4.810 1.497 1.00 98.06 85 GLY A C 1
ATOM 636 O O . GLY A 1 85 ? 1.767 4.693 2.632 1.00 98.06 85 GLY A O 1
ATOM 637 N N . TYR A 1 86 ? 2.521 6.006 0.984 1.00 98.12 86 TYR A N 1
ATOM 638 C CA . TYR A 1 86 ? 2.321 7.245 1.741 1.00 98.12 86 TYR A CA 1
ATOM 639 C C . TYR A 1 86 ? 0.841 7.512 2.056 1.00 98.12 86 TYR A C 1
ATOM 641 O O . TYR A 1 86 ? 0.520 7.869 3.190 1.00 98.12 86 TYR A O 1
ATOM 649 N N . ASN A 1 87 ? -0.070 7.306 1.097 1.00 98.50 87 ASN A N 1
ATOM 650 C CA . ASN A 1 87 ? -1.511 7.414 1.356 1.00 98.50 87 ASN A CA 1
ATOM 651 C C . ASN A 1 87 ? -1.993 6.397 2.393 1.00 98.50 87 ASN A C 1
ATOM 653 O O . ASN A 1 87 ? -2.856 6.734 3.200 1.00 98.50 87 ASN A O 1
ATOM 657 N N . LEU A 1 88 ? -1.413 5.195 2.445 1.00 98.50 88 LEU A N 1
ATOM 658 C CA . LEU A 1 88 ? -1.787 4.192 3.438 1.00 98.50 88 LEU A CA 1
ATOM 659 C C . LEU A 1 88 ? -1.550 4.679 4.871 1.00 98.50 88 LEU A C 1
ATOM 661 O O . LEU A 1 88 ? -2.412 4.492 5.726 1.00 98.50 88 LEU A O 1
ATOM 665 N N . ARG A 1 89 ? -0.457 5.407 5.130 1.00 98.19 89 ARG A N 1
ATOM 666 C CA . ARG A 1 89 ? -0.243 6.054 6.436 1.00 98.19 89 ARG A CA 1
ATOM 667 C C . ARG A 1 89 ? -1.394 7.005 6.780 1.00 98.19 89 ARG A C 1
ATOM 669 O O . ARG A 1 89 ? -1.895 6.987 7.903 1.00 98.19 89 ARG A O 1
ATOM 676 N N . HIS A 1 90 ? -1.805 7.830 5.817 1.00 98.44 90 HIS A N 1
ATOM 677 C CA . HIS A 1 90 ? -2.894 8.788 5.997 1.00 98.44 90 HIS A CA 1
ATOM 678 C C . HIS A 1 90 ? -4.242 8.095 6.230 1.00 98.44 90 HIS A C 1
ATOM 680 O O . HIS A 1 90 ? -4.996 8.522 7.101 1.00 98.44 90 HIS A O 1
ATOM 686 N N . ILE A 1 91 ? -4.524 7.006 5.514 1.00 98.69 91 ILE A N 1
ATOM 687 C CA . ILE A 1 91 ? -5.718 6.178 5.725 1.00 98.69 91 ILE A CA 1
ATOM 688 C C . ILE A 1 91 ? -5.746 5.652 7.161 1.00 98.69 91 ILE A C 1
ATOM 690 O O . ILE A 1 91 ? -6.744 5.838 7.849 1.00 98.69 91 ILE A O 1
ATOM 694 N N . LEU A 1 92 ? -4.647 5.078 7.653 1.00 98.62 92 LEU A N 1
ATOM 695 C CA . LEU A 1 92 ? -4.573 4.578 9.029 1.00 98.62 92 LEU A CA 1
ATOM 696 C C . LEU A 1 92 ? -4.734 5.701 10.066 1.00 98.62 92 LEU A C 1
ATOM 698 O O . LEU A 1 92 ? -5.453 5.522 11.048 1.00 98.62 92 LEU A O 1
ATOM 702 N N . ASP A 1 93 ? -4.132 6.877 9.835 1.00 98.12 93 ASP A N 1
ATOM 703 C CA . ASP A 1 93 ? -4.314 8.055 10.703 1.00 98.12 93 ASP A CA 1
ATOM 704 C C . ASP A 1 93 ? -5.805 8.468 10.760 1.00 98.12 93 ASP A C 1
ATOM 706 O O . ASP A 1 93 ? -6.334 8.788 11.832 1.00 98.12 93 ASP A O 1
ATOM 710 N N . ARG A 1 94 ? -6.495 8.442 9.609 1.00 98.00 94 ARG A N 1
ATOM 711 C CA . ARG A 1 94 ? -7.921 8.772 9.476 1.00 98.00 94 ARG A CA 1
ATOM 712 C C . ARG A 1 94 ? -8.800 7.749 10.197 1.00 98.00 94 ARG A C 1
ATOM 714 O O . ARG A 1 94 ? -9.634 8.180 10.998 1.00 98.00 94 ARG A O 1
ATOM 721 N N . LEU A 1 95 ? -8.581 6.451 9.965 1.00 97.81 95 LEU A N 1
ATOM 722 C CA . LEU A 1 95 ? -9.307 5.356 10.622 1.00 97.81 95 LEU A CA 1
ATOM 723 C C . LEU A 1 95 ? -9.136 5.429 12.141 1.00 97.81 95 LEU A C 1
ATOM 725 O O . LEU A 1 95 ? -10.124 5.509 12.859 1.00 97.81 95 LEU A O 1
ATOM 729 N N . ALA A 1 96 ? -7.903 5.537 12.642 1.00 97.06 96 ALA A N 1
ATOM 730 C CA . ALA A 1 96 ? -7.643 5.627 14.080 1.00 97.06 96 ALA A CA 1
ATOM 731 C C . ALA A 1 96 ? -8.335 6.826 14.750 1.00 97.06 96 ALA A C 1
ATOM 733 O O . ALA A 1 96 ? -8.732 6.755 15.911 1.00 97.06 96 ALA A O 1
ATOM 734 N N . SER A 1 97 ? -8.468 7.940 14.028 1.00 96.19 97 SER A N 1
ATOM 735 C CA . SER A 1 97 ? -9.007 9.184 14.583 1.00 96.19 97 SER A CA 1
ATOM 736 C C . SER A 1 97 ? -10.532 9.301 14.503 1.00 96.19 97 SER A C 1
ATOM 738 O O . SER A 1 97 ? -11.101 10.070 15.283 1.00 96.19 97 SER A O 1
ATOM 740 N N . HIS A 1 98 ? -11.184 8.592 13.575 1.00 95.69 98 HIS A N 1
ATOM 741 C CA . HIS A 1 98 ? -12.610 8.785 13.263 1.00 95.69 98 HIS A CA 1
ATOM 742 C C . HIS A 1 98 ? -13.429 7.496 13.241 1.00 95.69 98 HIS A C 1
ATOM 744 O O . HIS A 1 98 ? -14.617 7.542 13.538 1.00 95.69 98 HIS A O 1
ATOM 750 N N . GLU A 1 99 ? -12.812 6.365 12.910 1.00 94.62 99 GLU A N 1
ATOM 751 C CA . GLU A 1 99 ? -13.467 5.059 12.768 1.00 94.62 99 GLU A CA 1
ATOM 752 C C . GLU A 1 99 ? -12.613 3.964 13.447 1.00 94.62 99 GLU A C 1
ATOM 754 O O . GLU A 1 99 ? -12.248 2.975 12.805 1.00 94.62 99 GLU A O 1
ATOM 759 N N . PRO A 1 100 ? -12.228 4.145 14.730 1.00 95.06 100 PRO A N 1
ATOM 760 C CA . PRO A 1 100 ? -11.188 3.350 15.389 1.00 95.06 100 PRO A CA 1
ATOM 761 C C . PRO A 1 100 ? -11.479 1.847 15.394 1.00 95.06 100 PRO A C 1
ATOM 763 O O . PRO A 1 100 ? -10.568 1.056 15.163 1.00 95.06 100 PRO A O 1
ATOM 766 N N . ASP A 1 101 ? -12.741 1.450 15.569 1.00 93.12 101 ASP A N 1
ATOM 767 C CA . ASP A 1 101 ? -13.150 0.040 15.617 1.00 93.12 101 ASP A CA 1
ATOM 768 C C . ASP A 1 101 ? -12.798 -0.722 14.328 1.00 93.12 101 ASP A C 1
ATOM 770 O O . ASP A 1 101 ? -12.530 -1.923 14.352 1.00 93.12 101 ASP A O 1
ATOM 774 N N . THR A 1 102 ? -12.731 -0.027 13.188 1.00 95.88 102 THR A N 1
ATOM 775 C CA . THR A 1 102 ? -12.406 -0.653 11.898 1.00 95.88 102 THR A CA 1
ATOM 776 C C . THR A 1 102 ? -10.956 -1.129 11.811 1.00 95.88 102 THR A C 1
ATOM 778 O O . THR A 1 102 ? -10.665 -2.025 11.018 1.00 95.88 102 THR A O 1
ATOM 781 N N . LEU A 1 103 ? -10.053 -0.609 12.652 1.00 97.06 103 LEU A N 1
ATOM 782 C CA . LEU A 1 103 ? -8.659 -1.060 12.703 1.00 97.06 103 LEU A CA 1
ATOM 783 C C . LEU A 1 103 ? -8.546 -2.553 13.045 1.00 97.06 103 LEU A C 1
ATOM 785 O O . LEU A 1 103 ? -7.633 -3.216 12.560 1.00 97.06 103 LEU A O 1
ATOM 789 N N . HIS A 1 104 ? -9.494 -3.103 13.809 1.00 96.38 104 HIS A N 1
ATOM 790 C CA . HIS A 1 104 ? -9.546 -4.529 14.153 1.00 96.38 104 HIS A CA 1
ATOM 791 C C . HIS A 1 104 ? -9.849 -5.453 12.972 1.00 96.38 104 HIS A C 1
ATOM 793 O O . HIS A 1 104 ? -9.635 -6.660 13.062 1.00 96.38 104 HIS A O 1
ATOM 799 N N . ARG A 1 105 ? -10.366 -4.910 11.865 1.00 96.88 105 ARG A N 1
ATOM 800 C CA . ARG A 1 105 ? -10.621 -5.684 10.643 1.00 96.88 105 ARG A CA 1
ATOM 801 C C . ARG A 1 105 ? -9.362 -5.892 9.806 1.00 96.88 105 ARG A C 1
ATOM 803 O O . ARG A 1 105 ? -9.397 -6.684 8.868 1.00 96.88 105 ARG A O 1
ATOM 810 N N . ILE A 1 106 ? -8.299 -5.141 10.086 1.00 98.62 106 ILE A N 1
ATOM 811 C CA . ILE A 1 106 ? -7.063 -5.181 9.315 1.00 98.62 106 ILE A CA 1
ATOM 812 C C . ILE A 1 106 ? -6.185 -6.296 9.874 1.00 98.62 106 ILE A C 1
ATOM 814 O O . ILE A 1 106 ? -5.714 -6.211 11.003 1.00 98.62 106 ILE A O 1
ATOM 818 N N . ASP A 1 107 ? -5.927 -7.309 9.055 1.00 98.62 107 ASP A N 1
ATOM 819 C CA . ASP A 1 107 ? -5.033 -8.417 9.389 1.00 98.62 107 ASP A CA 1
ATOM 820 C C . ASP A 1 107 ? -3.604 -8.154 8.894 1.00 98.62 107 ASP A C 1
ATOM 822 O O . ASP A 1 107 ? -2.632 -8.590 9.510 1.00 98.62 107 ASP A O 1
ATOM 826 N N . LEU A 1 108 ? -3.468 -7.449 7.764 1.00 98.81 108 LEU A N 1
ATOM 827 C CA . LEU A 1 108 ? -2.199 -7.288 7.057 1.00 98.81 108 LEU A CA 1
ATOM 828 C C . LEU A 1 108 ? -2.064 -5.906 6.413 1.00 98.81 108 LEU A C 1
ATOM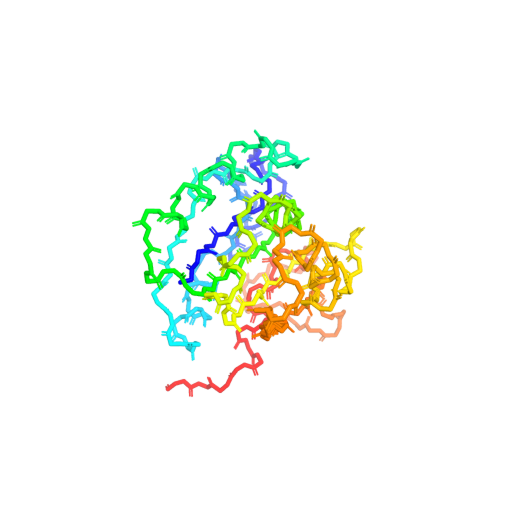 830 O O . LEU A 1 108 ? -2.948 -5.430 5.694 1.00 98.81 108 LEU A O 1
ATOM 834 N N . ILE A 1 109 ? -0.889 -5.317 6.606 1.00 98.81 109 ILE A N 1
ATOM 835 C CA . ILE A 1 109 ? -0.426 -4.112 5.929 1.00 98.81 109 ILE A CA 1
ATOM 836 C C . ILE A 1 109 ? 0.868 -4.425 5.186 1.00 98.81 109 ILE A C 1
ATOM 838 O O . ILE A 1 109 ? 1.846 -4.882 5.778 1.00 98.81 109 ILE A O 1
ATOM 842 N N . VAL A 1 110 ? 0.885 -4.134 3.888 1.00 98.75 110 VAL A N 1
ATOM 843 C CA . VAL A 1 110 ? 2.076 -4.215 3.042 1.00 98.75 110 VAL A CA 1
ATOM 844 C C . VAL A 1 110 ? 2.434 -2.815 2.566 1.00 98.75 110 VAL A C 1
ATOM 846 O O . VAL A 1 110 ? 1.597 -2.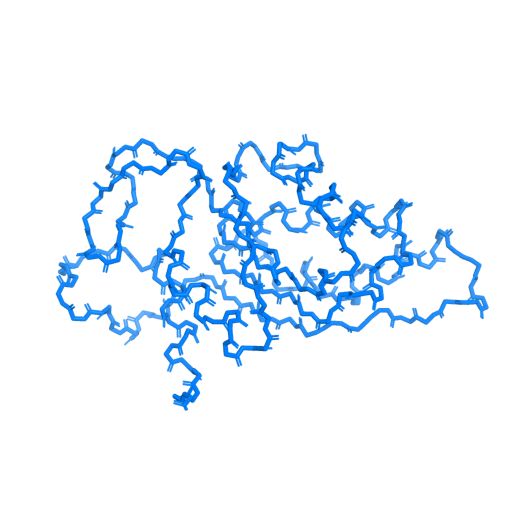122 1.992 1.00 98.75 110 VAL A O 1
ATOM 849 N N . VAL A 1 111 ? 3.674 -2.393 2.786 1.00 98.50 111 VAL A N 1
ATOM 850 C CA . VAL A 1 111 ? 4.184 -1.100 2.317 1.00 98.50 111 VAL A CA 1
ATOM 851 C C . VAL A 1 111 ? 5.504 -1.309 1.607 1.00 98.50 111 VAL A C 1
ATOM 853 O O . VAL A 1 111 ? 6.474 -1.743 2.227 1.00 98.50 111 VAL A O 1
ATOM 856 N N . LEU A 1 112 ? 5.546 -0.955 0.326 1.00 98.00 112 LEU A N 1
ATOM 857 C CA . LEU A 1 112 ? 6.750 -0.980 -0.497 1.00 98.00 112 LEU A CA 1
ATOM 858 C C . LEU A 1 112 ? 7.042 0.413 -1.072 1.00 98.00 112 LEU A C 1
ATOM 860 O O . LEU A 1 112 ? 6.126 1.181 -1.364 1.00 98.00 112 LEU A O 1
ATOM 864 N N . GLY A 1 113 ? 8.311 0.765 -1.267 1.00 95.00 113 GLY A N 1
ATOM 865 C CA . GLY A 1 113 ? 8.690 1.966 -2.019 1.00 95.00 113 GLY A CA 1
ATOM 866 C C . GLY A 1 113 ? 8.349 3.307 -1.354 1.00 95.00 113 GLY A C 1
ATOM 867 O O . GLY A 1 113 ? 8.303 4.322 -2.041 1.00 95.00 113 GLY A O 1
ATOM 868 N N . ALA A 1 114 ? 8.125 3.371 -0.037 1.00 95.06 114 ALA A N 1
ATOM 869 C CA . ALA A 1 114 ? 7.804 4.622 0.672 1.00 95.06 114 ALA A CA 1
ATOM 870 C C . ALA A 1 114 ? 8.953 5.116 1.589 1.00 95.06 114 ALA A C 1
ATOM 872 O O . ALA A 1 114 ? 8.748 5.280 2.792 1.00 95.06 114 ALA A O 1
ATOM 873 N N . PRO A 1 115 ? 10.171 5.382 1.064 1.00 91.12 115 PRO A N 1
ATOM 874 C CA . PRO A 1 115 ? 11.389 5.537 1.869 1.00 91.12 115 PRO A CA 1
ATOM 875 C C . PRO A 1 115 ? 11.400 6.734 2.826 1.00 91.12 115 PRO A C 1
ATOM 877 O O . PRO A 1 115 ? 12.194 6.749 3.762 1.00 91.12 115 PRO A O 1
ATOM 880 N N . LYS A 1 116 ? 10.537 7.740 2.627 1.00 92.81 116 LYS A N 1
ATOM 881 C CA . LYS A 1 116 ? 10.448 8.898 3.536 1.00 92.81 116 LYS A CA 1
ATOM 882 C C . LYS A 1 116 ? 9.609 8.616 4.790 1.00 92.81 116 LYS A C 1
ATOM 884 O O . LYS A 1 116 ? 9.438 9.516 5.607 1.00 92.81 116 LYS A O 1
ATOM 889 N N . GLN A 1 117 ? 9.053 7.413 4.942 1.00 94.19 117 GLN A N 1
ATOM 890 C CA . GLN A 1 117 ? 8.326 6.995 6.141 1.00 94.19 117 GLN A CA 1
ATOM 891 C C . GLN A 1 117 ? 9.039 5.810 6.793 1.00 94.19 117 GLN A C 1
ATOM 893 O O . GLN A 1 117 ? 9.298 4.831 6.106 1.00 94.19 117 GLN A O 1
ATOM 898 N N . PRO A 1 118 ? 9.339 5.843 8.102 1.00 96.44 118 PRO A N 1
ATOM 899 C CA . PRO A 1 118 ? 9.916 4.686 8.778 1.00 96.44 118 PRO A CA 1
ATOM 900 C C . PRO A 1 118 ? 8.888 3.554 8.908 1.00 96.44 118 PRO A C 1
ATOM 902 O O . PRO A 1 118 ? 7.687 3.814 8.966 1.00 96.44 118 PRO A O 1
ATOM 905 N N . LYS A 1 119 ? 9.350 2.307 9.074 1.00 97.44 119 LYS A N 1
ATOM 906 C CA . LYS A 1 119 ? 8.485 1.139 9.345 1.00 97.44 119 LYS A CA 1
ATOM 907 C C . LYS A 1 119 ? 7.485 1.398 10.483 1.00 97.44 119 LYS A C 1
ATOM 909 O O . LYS A 1 119 ? 6.298 1.137 10.323 1.00 97.44 119 LYS A O 1
ATOM 914 N N . ALA A 1 120 ? 7.947 2.006 11.579 1.00 97.81 120 ALA A N 1
ATOM 915 C CA . ALA A 1 120 ? 7.126 2.360 12.742 1.00 97.81 120 ALA A CA 1
ATOM 916 C C . ALA A 1 120 ? 5.947 3.303 12.419 1.00 97.81 120 ALA A C 1
ATOM 918 O O . ALA A 1 120 ? 5.020 3.436 13.214 1.00 97.81 120 ALA A O 1
ATOM 919 N N . ALA A 1 121 ? 5.952 3.969 11.258 1.00 97.81 121 ALA A N 1
ATOM 920 C CA . ALA A 1 121 ? 4.819 4.765 10.801 1.00 97.81 121 ALA A CA 1
ATOM 921 C C . ALA A 1 121 ? 3.588 3.916 10.450 1.00 97.81 121 ALA A C 1
ATOM 923 O O . ALA A 1 121 ? 2.510 4.485 10.371 1.00 97.81 121 ALA A O 1
ATOM 924 N N . TYR A 1 122 ? 3.736 2.602 10.263 1.00 98.50 122 TYR A N 1
ATOM 925 C CA . TYR A 1 122 ? 2.673 1.692 9.822 1.00 98.50 122 TYR A CA 1
ATOM 926 C C . TYR A 1 122 ? 2.368 0.581 10.837 1.00 98.50 122 TYR A C 1
ATOM 928 O O . TYR A 1 122 ? 1.564 -0.306 10.562 1.00 98.50 122 TYR A O 1
ATOM 936 N N . GLU A 1 123 ? 3.018 0.590 12.000 1.00 98.44 123 GLU A N 1
ATOM 937 C CA . GLU A 1 123 ? 2.798 -0.405 13.053 1.00 98.44 123 GLU A CA 1
ATOM 938 C C . GLU A 1 123 ? 1.524 -0.096 13.846 1.00 98.44 123 GLU A C 1
ATOM 940 O O . GLU A 1 123 ? 1.254 1.061 14.168 1.00 98.44 123 GLU A O 1
ATOM 945 N N . ALA A 1 124 ? 0.766 -1.127 14.227 1.00 98.06 124 ALA A N 1
ATOM 946 C CA . ALA A 1 124 ? -0.471 -0.963 14.998 1.00 98.06 124 ALA A CA 1
ATOM 947 C C . ALA A 1 124 ? -0.270 -0.218 16.324 1.00 98.06 124 ALA A C 1
ATOM 949 O O . ALA A 1 124 ? -1.098 0.606 16.718 1.00 98.06 124 ALA A O 1
ATOM 950 N N . SER A 1 125 ? 0.886 -0.424 16.961 1.00 97.44 125 SER A N 1
ATOM 951 C CA . SER A 1 125 ? 1.310 0.249 18.195 1.00 97.44 125 SER A CA 1
ATOM 952 C C . SER A 1 125 ? 1.291 1.780 18.097 1.00 97.44 125 SER A C 1
ATOM 954 O O . SER A 1 125 ? 1.058 2.451 19.101 1.00 97.44 125 SER A O 1
ATOM 956 N N . ARG A 1 126 ? 1.478 2.347 16.899 1.00 97.62 126 ARG A N 1
ATOM 957 C CA . ARG A 1 126 ? 1.370 3.791 16.650 1.00 97.62 126 ARG A CA 1
ATOM 958 C C . ARG A 1 126 ? -0.072 4.291 16.746 1.00 97.62 126 ARG A C 1
ATOM 960 O O . ARG A 1 126 ? -0.304 5.409 17.206 1.00 97.62 126 ARG A O 1
ATOM 967 N N . TYR A 1 127 ? -1.026 3.488 16.288 1.00 97.56 127 TYR A N 1
ATOM 968 C CA . TYR A 1 127 ? -2.422 3.888 16.102 1.00 97.56 127 TYR A CA 1
ATOM 969 C C . TYR A 1 127 ? -3.303 3.549 17.303 1.00 97.56 127 TYR A C 1
ATOM 971 O O . TYR A 1 127 ? -4.214 4.314 17.618 1.00 97.56 127 TYR A O 1
ATOM 979 N N . ASN A 1 128 ? -2.996 2.472 18.029 1.00 96.44 128 ASN A N 1
ATOM 980 C CA . ASN A 1 128 ? -3.745 2.053 19.217 1.00 96.44 128 ASN A CA 1
ATOM 981 C C . ASN A 1 128 ? -3.912 3.173 20.269 1.00 96.44 128 ASN A C 1
ATOM 983 O O . ASN A 1 128 ? -5.032 3.372 20.743 1.00 96.44 128 ASN A O 1
ATOM 987 N N . PRO A 1 129 ? -2.889 3.990 20.602 1.00 95.12 129 PRO A N 1
ATOM 988 C CA . PRO A 1 129 ? -3.062 5.110 21.529 1.00 95.12 129 PRO A CA 1
ATOM 989 C C . PRO A 1 129 ? -3.984 6.221 21.009 1.00 95.12 129 PRO A C 1
ATOM 991 O O . PRO A 1 129 ? -4.589 6.936 21.807 1.00 95.12 129 PRO A O 1
ATOM 994 N N . ILE A 1 130 ? -4.071 6.401 19.687 1.00 95.25 130 ILE A N 1
ATOM 995 C CA . ILE A 1 130 ? -4.973 7.375 19.055 1.00 95.25 130 ILE A CA 1
ATOM 996 C C . ILE A 1 130 ? -6.406 6.850 19.151 1.00 95.25 130 ILE A C 1
ATOM 998 O O . ILE A 1 130 ? -7.279 7.554 19.657 1.00 95.25 130 ILE A O 1
ATOM 1002 N N . ALA A 1 131 ? -6.613 5.596 18.749 1.00 94.69 131 ALA A N 1
ATOM 1003 C CA . ALA A 1 131 ? -7.908 4.931 18.775 1.00 94.69 131 ALA A CA 1
ATOM 1004 C C . ALA A 1 131 ? -8.483 4.841 20.197 1.00 94.69 131 ALA A C 1
ATOM 1006 O O . ALA A 1 131 ? -9.627 5.229 20.423 1.00 94.69 131 ALA A O 1
ATOM 1007 N N . ARG A 1 132 ? -7.664 4.478 21.194 1.00 93.00 132 ARG A N 1
ATOM 1008 C CA . ARG A 1 132 ? -8.076 4.387 22.606 1.00 93.00 132 ARG A CA 1
ATOM 1009 C C . ARG A 1 132 ? -8.610 5.702 23.180 1.00 93.00 132 ARG A C 1
ATOM 1011 O O . ARG A 1 132 ? -9.419 5.677 24.095 1.00 93.00 132 ARG A O 1
ATOM 1018 N N . LYS A 1 133 ? -8.186 6.859 22.659 1.00 92.00 133 LYS A N 1
ATOM 1019 C CA . LYS A 1 133 ? -8.729 8.168 23.076 1.00 92.00 133 LYS A CA 1
ATOM 1020 C C . LYS A 1 133 ? -10.124 8.445 22.509 1.00 92.00 133 LYS A C 1
ATOM 1022 O O . LYS A 1 133 ? -10.782 9.376 22.963 1.00 92.00 133 LYS A O 1
ATOM 1027 N N . LYS A 1 134 ? -10.542 7.697 21.487 1.00 89.31 134 LYS A N 1
ATOM 1028 C CA . LYS A 1 134 ? -11.821 7.851 20.782 1.00 89.31 134 LYS A CA 1
ATOM 1029 C C . LYS A 1 134 ? -12.888 6.872 21.265 1.00 89.31 134 LYS A C 1
ATOM 1031 O O . LYS A 1 134 ? -14.066 7.117 21.033 1.00 89.31 134 LYS A O 1
ATOM 1036 N N . VAL A 1 135 ? -12.487 5.813 21.963 1.00 84.06 135 VAL A N 1
ATOM 1037 C CA . VAL A 1 135 ? -13.376 4.791 22.524 1.00 84.06 135 VAL A CA 1
ATOM 1038 C C . VAL A 1 135 ? -13.256 4.730 24.046 1.00 84.06 135 VAL A C 1
ATOM 1040 O O . VAL A 1 135 ? -12.283 5.198 24.632 1.00 84.06 135 VAL A O 1
ATOM 1043 N N . HIS A 1 136 ? -14.244 4.142 24.721 1.00 73.56 136 HIS A N 1
ATOM 1044 C CA . HIS A 1 136 ? -14.182 3.983 26.174 1.00 73.56 136 HIS A CA 1
ATOM 1045 C C . HIS A 1 136 ? -13.063 2.987 26.568 1.00 73.56 136 HIS A C 1
ATOM 1047 O O . HIS A 1 136 ? -13.090 1.855 26.080 1.00 73.56 136 HIS A O 1
ATOM 1053 N N . PRO A 1 137 ? -12.131 3.325 27.488 1.00 65.19 137 PRO A N 1
ATOM 1054 C CA . PRO A 1 137 ? -10.918 2.532 27.746 1.00 65.19 137 PRO A CA 1
ATOM 1055 C C . PRO A 1 137 ? -11.160 1.071 28.144 1.00 65.19 137 PRO A C 1
ATOM 1057 O O . PRO A 1 137 ? -10.365 0.205 27.810 1.00 65.19 137 PRO A O 1
ATOM 1060 N N . ILE A 1 138 ? -12.266 0.793 28.840 1.00 69.31 138 ILE A N 1
ATOM 1061 C CA . ILE A 1 138 ? -12.624 -0.559 29.312 1.00 69.31 138 ILE A CA 1
ATOM 1062 C C . ILE A 1 138 ? -13.052 -1.489 28.156 1.00 69.31 138 ILE A C 1
ATOM 1064 O O . ILE A 1 138 ? -13.079 -2.703 28.321 1.00 69.31 138 ILE A O 1
ATOM 1068 N N . LYS A 1 139 ? -13.392 -0.942 26.982 1.00 76.88 139 LYS A N 1
ATOM 1069 C CA . LYS A 1 139 ? -13.938 -1.702 25.844 1.00 76.88 139 LYS A CA 1
ATOM 1070 C C . LYS A 1 139 ? -12.952 -1.895 24.689 1.00 76.88 139 LYS A C 1
ATOM 1072 O O . LYS A 1 139 ? -13.324 -2.493 23.688 1.00 76.88 139 LYS A O 1
ATOM 1077 N N . TRP A 1 140 ? -11.736 -1.367 24.802 1.00 85.00 140 TRP A N 1
ATOM 1078 C CA . TRP A 1 140 ? -10.763 -1.389 23.714 1.00 85.00 140 TRP A CA 1
ATOM 1079 C C . TRP A 1 140 ? -9.770 -2.537 23.872 1.00 85.00 140 TRP A C 1
ATOM 1081 O O . TRP A 1 140 ? -9.052 -2.605 24.871 1.00 85.00 140 TRP A O 1
ATOM 1091 N N . GLU A 1 141 ? -9.683 -3.390 22.855 1.00 90.81 141 GLU A N 1
ATOM 1092 C CA . GLU A 1 141 ? -8.512 -4.235 22.632 1.00 90.81 141 GLU A CA 1
ATOM 1093 C C . GLU A 1 141 ? -7.560 -3.507 21.676 1.00 90.81 141 GLU A C 1
ATOM 1095 O O . GLU A 1 141 ? -7.991 -2.738 20.831 1.00 90.81 141 GLU A O 1
ATOM 1100 N N . ASP A 1 142 ? -6.254 -3.728 21.780 1.00 94.12 142 ASP A N 1
ATOM 1101 C CA . ASP A 1 142 ? -5.317 -3.179 20.803 1.00 94.12 142 ASP A CA 1
ATOM 1102 C C . ASP A 1 142 ? -5.434 -3.920 19.459 1.00 94.12 142 ASP A C 1
ATOM 1104 O O . ASP A 1 142 ? -5.379 -5.152 19.412 1.00 94.12 142 ASP A O 1
ATOM 1108 N N . ALA A 1 143 ? -5.553 -3.170 18.357 1.00 95.44 143 ALA A N 1
ATOM 1109 C CA . ALA A 1 143 ? -5.504 -3.725 17.010 1.00 95.44 143 ALA A CA 1
ATOM 1110 C C . ALA A 1 143 ? -4.132 -4.368 16.754 1.00 95.44 143 ALA A C 1
ATOM 1112 O O . ALA A 1 143 ? -3.096 -3.879 17.225 1.00 95.44 143 ALA A O 1
ATOM 1113 N N . LYS A 1 144 ? -4.135 -5.480 16.013 1.00 95.62 144 LYS A N 1
ATOM 1114 C CA . LYS A 1 144 ? -2.958 -6.309 15.731 1.00 95.62 144 LYS A CA 1
ATOM 1115 C C . LYS A 1 144 ? -2.99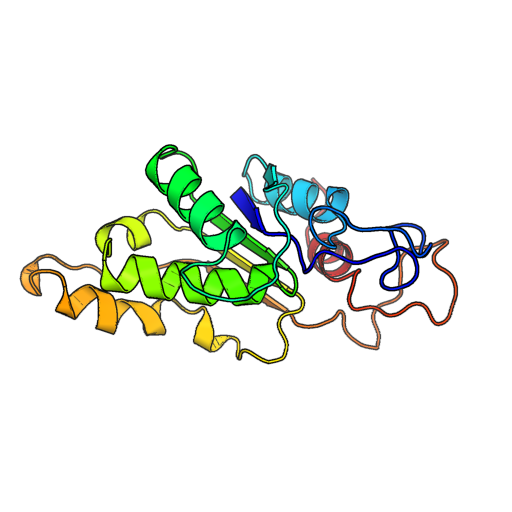9 -6.722 14.265 1.00 95.62 144 LYS A C 1
ATOM 1117 O O . LYS A 1 144 ? -3.742 -7.626 13.908 1.00 95.62 144 LYS A O 1
ATOM 1122 N N . TRP A 1 145 ? -2.190 -6.071 13.437 1.00 98.31 145 TRP A N 1
ATOM 1123 C CA . TRP A 1 145 ? -1.952 -6.497 12.060 1.00 98.31 145 TRP A CA 1
ATOM 1124 C C . TRP A 1 145 ? -0.495 -6.894 11.869 1.00 98.31 145 TRP A C 1
ATOM 1126 O O . TRP A 1 145 ? 0.412 -6.355 12.512 1.00 98.31 145 TRP A O 1
ATOM 1136 N N . GLU A 1 146 ? -0.263 -7.810 10.939 1.00 98.56 146 GLU A N 1
ATOM 1137 C CA . GLU A 1 146 ? 1.067 -8.043 10.398 1.00 98.56 146 GLU A CA 1
ATOM 1138 C C . GLU A 1 146 ? 1.497 -6.842 9.546 1.00 98.56 146 GLU A C 1
ATOM 1140 O O . GLU A 1 146 ? 0.707 -6.288 8.778 1.00 98.56 146 GLU A O 1
ATOM 1145 N N . LEU A 1 147 ? 2.769 -6.452 9.657 1.00 98.56 147 LEU A N 1
ATOM 1146 C CA . LEU A 1 147 ? 3.373 -5.425 8.815 1.00 98.56 147 LEU A CA 1
ATOM 1147 C C . LEU A 1 147 ? 4.517 -6.007 7.981 1.00 98.56 147 LEU A C 1
ATOM 1149 O O . LEU A 1 147 ? 5.585 -6.332 8.509 1.00 98.56 147 LEU A O 1
ATOM 1153 N N . VAL A 1 148 ? 4.320 -6.024 6.666 1.00 98.25 148 VAL A N 1
ATOM 1154 C CA . VAL A 1 148 ? 5.363 -6.265 5.666 1.00 98.25 148 VAL A CA 1
ATOM 1155 C C . VAL A 1 148 ? 5.823 -4.915 5.133 1.00 98.25 148 VAL A C 1
ATOM 1157 O O . VAL A 1 148 ? 5.039 -4.152 4.575 1.00 98.25 148 VAL A O 1
ATOM 1160 N N . TYR A 1 149 ? 7.101 -4.599 5.321 1.00 97.69 149 TYR A N 1
ATOM 1161 C CA . TYR A 1 149 ? 7.656 -3.295 4.976 1.00 97.69 149 TYR A CA 1
ATOM 1162 C C . TYR A 1 149 ? 8.953 -3.446 4.183 1.00 97.69 149 TYR A C 1
ATOM 1164 O O . TYR A 1 149 ? 9.861 -4.165 4.603 1.00 97.69 149 TYR A O 1
ATOM 1172 N N . GLY A 1 150 ? 9.060 -2.713 3.079 1.00 95.50 150 GLY A N 1
ATOM 1173 C CA . GLY A 1 150 ? 10.269 -2.589 2.273 1.00 95.50 150 GLY A CA 1
ATOM 1174 C C . GLY A 1 150 ? 10.352 -1.213 1.618 1.00 95.50 150 GLY A C 1
ATOM 1175 O O . GLY A 1 150 ? 9.340 -0.571 1.353 1.00 95.50 150 GLY A O 1
ATOM 1176 N N . THR A 1 151 ? 11.561 -0.726 1.362 1.00 91.12 151 THR A N 1
ATOM 1177 C CA . THR A 1 151 ? 11.758 0.477 0.545 1.00 91.12 151 THR A CA 1
ATOM 1178 C C . THR A 1 151 ? 11.969 0.048 -0.897 1.00 91.12 151 THR A C 1
ATOM 1180 O O . THR A 1 151 ? 10.994 -0.185 -1.603 1.00 91.12 151 THR A O 1
ATOM 1183 N N . ASP A 1 152 ? 13.217 -0.161 -1.290 1.00 91.69 152 ASP A N 1
ATOM 1184 C CA . ASP A 1 152 ? 13.588 -0.696 -2.592 1.00 91.69 152 ASP A CA 1
ATOM 1185 C C . ASP A 1 152 ? 14.189 -2.099 -2.420 1.00 91.69 152 ASP A C 1
ATOM 1187 O O . ASP A 1 152 ? 14.743 -2.406 -1.354 1.00 91.69 152 ASP A O 1
ATOM 1191 N N . PRO A 1 153 ? 14.132 -2.955 -3.456 1.00 93.62 153 PRO A N 1
ATOM 1192 C CA . PRO A 1 153 ? 14.866 -4.211 -3.458 1.00 93.62 153 PRO A CA 1
ATOM 1193 C C . PRO A 1 153 ? 16.356 -4.003 -3.121 1.00 93.62 153 PRO A C 1
ATOM 1195 O O . PRO A 1 153 ? 16.966 -3.040 -3.600 1.00 93.62 153 PRO A O 1
ATOM 1198 N N . PRO A 1 154 ? 16.988 -4.912 -2.349 1.00 91.25 154 PRO A N 1
ATOM 1199 C CA . PRO A 1 154 ? 18.394 -4.794 -1.979 1.00 91.25 154 PRO A CA 1
ATOM 1200 C C . PRO A 1 154 ? 19.321 -4.628 -3.189 1.00 91.25 154 PRO A C 1
ATOM 1202 O O . PRO A 1 154 ? 19.117 -5.236 -4.240 1.00 91.25 154 PRO A O 1
ATOM 1205 N N . ALA A 1 155 ? 20.429 -3.901 -3.018 1.00 88.06 155 ALA A N 1
ATOM 1206 C CA . ALA A 1 155 ? 21.408 -3.683 -4.088 1.00 88.06 155 ALA A CA 1
ATOM 1207 C C . ALA A 1 155 ? 21.939 -4.993 -4.707 1.00 88.06 155 ALA A C 1
ATOM 1209 O O . ALA A 1 155 ? 22.170 -5.045 -5.911 1.00 88.06 155 ALA A O 1
ATOM 1210 N N . LYS A 1 156 ? 22.049 -6.066 -3.914 1.00 90.44 156 LYS A N 1
ATOM 1211 C CA . LYS A 1 156 ? 22.471 -7.401 -4.370 1.00 90.44 156 LYS A CA 1
ATOM 1212 C C . LYS A 1 156 ? 21.391 -8.212 -5.099 1.00 90.44 156 LYS A C 1
ATOM 1214 O O . LYS A 1 156 ? 21.707 -9.243 -5.678 1.00 90.44 156 LYS A O 1
ATOM 1219 N N . TRP A 1 157 ? 20.125 -7.801 -5.035 1.00 93.25 157 TRP A N 1
ATOM 1220 C CA . TRP A 1 157 ? 19.040 -8.513 -5.705 1.00 93.25 157 TRP A CA 1
ATOM 1221 C C . TRP A 1 157 ? 19.097 -8.252 -7.212 1.00 93.25 157 TRP A C 1
ATOM 1223 O O . TRP A 1 157 ? 19.183 -7.097 -7.634 1.00 93.25 157 TRP A O 1
ATOM 1233 N N . ALA A 1 158 ? 19.096 -9.310 -8.018 1.00 92.25 158 ALA A N 1
ATOM 1234 C CA . ALA A 1 158 ? 19.111 -9.195 -9.470 1.00 92.25 158 ALA A CA 1
ATOM 1235 C C . ALA A 1 158 ? 17.704 -8.885 -9.994 1.00 92.25 158 ALA A C 1
ATOM 1237 O O . ALA A 1 158 ? 16.729 -9.467 -9.524 1.00 92.25 158 ALA A O 1
ATOM 1238 N N . LEU A 1 159 ? 17.616 -7.985 -10.976 1.00 93.19 159 LEU A N 1
ATOM 1239 C CA . LEU A 1 159 ? 16.366 -7.735 -11.691 1.00 93.19 159 LEU A CA 1
ATOM 1240 C C . LEU A 1 159 ? 15.912 -9.001 -12.440 1.00 93.19 159 LEU A C 1
ATOM 1242 O O . LEU A 1 159 ? 16.758 -9.836 -12.787 1.00 93.19 159 LEU A O 1
ATOM 1246 N N . PRO A 1 160 ? 14.605 -9.142 -12.729 1.00 93.06 160 PRO A N 1
ATOM 1247 C CA . PRO A 1 160 ? 14.096 -10.233 -13.548 1.00 93.06 160 PRO A CA 1
ATOM 1248 C C . PRO A 1 160 ? 14.823 -10.343 -14.895 1.00 93.06 160 PRO A C 1
ATOM 1250 O O . PRO A 1 160 ? 15.248 -9.349 -15.491 1.00 93.06 160 PRO A O 1
ATOM 1253 N N . LYS A 1 161 ? 14.959 -11.576 -15.392 1.00 92.00 161 LYS A N 1
ATOM 1254 C CA . LYS A 1 161 ? 15.599 -11.848 -16.684 1.00 92.00 161 LYS A CA 1
ATOM 1255 C C . LYS A 1 161 ? 14.888 -11.069 -17.797 1.00 92.00 161 LYS A C 1
ATOM 1257 O O . LYS A 1 161 ? 13.672 -11.141 -17.913 1.00 92.00 161 LYS A O 1
ATOM 1262 N N . GLY A 1 162 ? 15.661 -10.388 -18.642 1.00 90.56 162 GLY A N 1
ATOM 1263 C CA . GLY A 1 162 ? 15.145 -9.603 -19.769 1.00 90.56 162 GLY A CA 1
ATOM 1264 C C . GLY A 1 162 ? 14.997 -8.109 -19.480 1.00 90.56 162 GLY A C 1
ATOM 1265 O O . GLY A 1 162 ? 14.917 -7.333 -20.427 1.00 90.56 162 GLY A O 1
ATOM 1266 N N . VAL A 1 163 ? 15.055 -7.690 -18.213 1.00 93.81 163 VAL A N 1
ATOM 1267 C CA . VAL A 1 163 ? 15.097 -6.267 -17.855 1.00 93.81 163 VAL A CA 1
ATOM 1268 C C . VAL A 1 163 ? 16.477 -5.687 -18.212 1.00 93.81 163 VAL A C 1
ATOM 1270 O O . VAL A 1 163 ? 17.494 -6.281 -17.831 1.00 93.81 163 VAL A O 1
ATOM 1273 N N . PRO A 1 164 ? 16.556 -4.540 -18.919 1.00 91.75 164 PRO A N 1
ATOM 1274 C CA . PRO A 1 164 ? 17.830 -3.936 -19.301 1.00 91.75 164 PRO A CA 1
ATOM 1275 C C . PRO A 1 164 ? 18.748 -3.627 -18.103 1.00 91.75 164 PRO A C 1
ATOM 1277 O O . PRO A 1 164 ? 18.266 -3.205 -17.045 1.00 91.75 164 PRO A O 1
ATOM 1280 N N . PRO A 1 165 ? 20.081 -3.776 -18.253 1.00 86.12 165 PRO A N 1
ATOM 1281 C CA . PRO A 1 165 ? 21.037 -3.305 -17.256 1.00 86.12 165 PRO A CA 1
ATOM 1282 C C . PRO A 1 165 ? 20.881 -1.801 -16.997 1.00 86.12 165 PRO A C 1
ATOM 1284 O O . PRO A 1 165 ? 20.689 -1.021 -17.924 1.00 86.12 165 PRO A O 1
ATOM 1287 N N . GLY A 1 166 ? 20.993 -1.389 -15.733 1.00 85.81 166 GLY A N 1
ATOM 1288 C CA . GLY A 1 166 ? 20.858 0.017 -15.330 1.00 85.81 166 GLY A CA 1
ATOM 1289 C C . GLY A 1 166 ? 19.426 0.466 -15.016 1.00 85.81 166 GLY A C 1
ATOM 1290 O O . GLY A 1 166 ? 19.250 1.560 -14.483 1.00 85.81 166 GLY A O 1
ATOM 1291 N N . THR A 1 167 ? 18.413 -0.371 -15.259 1.00 91.19 167 THR A N 1
ATOM 1292 C CA . THR A 1 167 ? 17.036 -0.096 -14.826 1.00 91.19 167 THR A CA 1
ATOM 1293 C C . THR A 1 167 ? 16.961 0.048 -13.300 1.00 91.19 167 THR A C 1
ATOM 1295 O O . THR A 1 167 ? 17.511 -0.758 -12.545 1.00 91.19 167 THR A O 1
ATOM 1298 N N . GLY A 1 168 ? 16.280 1.095 -12.825 1.00 90.25 168 GLY A N 1
ATOM 1299 C CA . GLY A 1 168 ? 16.091 1.340 -11.395 1.00 90.25 168 GLY A CA 1
ATOM 1300 C C . GLY A 1 168 ? 15.258 0.243 -10.721 1.00 90.25 168 GLY A C 1
ATOM 1301 O O . GLY A 1 168 ? 14.282 -0.244 -11.284 1.00 90.25 168 GLY A O 1
ATOM 1302 N N . LYS A 1 169 ? 15.613 -0.129 -9.484 1.00 93.25 169 LYS A N 1
ATOM 1303 C CA . LYS A 1 169 ? 14.957 -1.233 -8.752 1.00 93.25 169 LYS A CA 1
ATOM 1304 C C . LYS A 1 169 ? 13.661 -0.848 -8.046 1.00 93.25 169 LYS A C 1
ATOM 1306 O O . LYS A 1 169 ? 12.935 -1.739 -7.631 1.00 93.25 169 LYS A O 1
ATOM 1311 N N . HIS A 1 170 ? 13.366 0.446 -7.923 1.00 94.31 170 HIS A N 1
ATOM 1312 C CA . HIS A 1 170 ? 12.206 0.948 -7.182 1.00 94.31 170 HIS A CA 1
ATOM 1313 C C . HIS A 1 170 ? 10.895 0.259 -7.590 1.00 94.31 170 HIS A C 1
ATOM 1315 O O . HIS A 1 170 ? 10.155 -0.227 -6.740 1.00 94.31 170 HIS A O 1
ATOM 1321 N N . MET A 1 171 ? 10.652 0.149 -8.901 1.00 96.12 171 MET A N 1
ATOM 1322 C CA . MET A 1 171 ? 9.445 -0.473 -9.455 1.00 96.12 171 MET A CA 1
ATOM 1323 C C . MET A 1 171 ? 9.344 -1.977 -9.197 1.00 96.12 171 MET A C 1
ATOM 1325 O O . MET A 1 171 ? 8.245 -2.513 -9.196 1.00 96.12 171 MET A O 1
ATOM 1329 N N . PHE A 1 172 ? 10.465 -2.636 -8.899 1.00 96.75 172 PHE A N 1
ATOM 1330 C CA . PHE A 1 172 ? 10.563 -4.088 -8.754 1.00 96.75 172 PHE A CA 1
ATOM 1331 C C . PHE A 1 172 ? 10.418 -4.572 -7.302 1.00 96.75 172 PHE A C 1
ATOM 1333 O O . PHE A 1 172 ? 10.758 -5.709 -6.967 1.00 96.75 172 PHE A O 1
ATOM 1340 N N . GLY A 1 173 ? 9.936 -3.701 -6.409 1.00 96.38 173 GLY A N 1
ATOM 1341 C CA . GLY A 1 173 ? 9.531 -4.075 -5.054 1.00 96.38 173 GLY A CA 1
ATOM 1342 C C . GLY A 1 173 ? 8.565 -5.272 -5.014 1.00 96.38 173 GLY A C 1
ATOM 1343 O O . GLY A 1 173 ? 8.831 -6.201 -4.247 1.00 96.38 173 GLY A O 1
ATOM 1344 N N . PRO A 1 174 ? 7.481 -5.291 -5.819 1.00 97.12 174 PRO A N 1
ATOM 1345 C CA . PRO A 1 174 ? 6.530 -6.401 -5.856 1.00 97.12 174 PRO A CA 1
ATOM 1346 C C . PRO A 1 174 ? 7.176 -7.748 -6.214 1.00 97.12 174 PRO A C 1
ATOM 1348 O O . PRO A 1 174 ? 6.934 -8.742 -5.533 1.00 97.12 174 PRO A O 1
ATOM 1351 N N . GLU A 1 175 ? 8.037 -7.795 -7.233 1.00 96.62 175 GLU A N 1
ATOM 1352 C CA . GLU A 1 175 ? 8.743 -9.011 -7.653 1.00 96.62 175 GLU A CA 1
ATOM 1353 C C . GLU A 1 175 ? 9.732 -9.482 -6.599 1.00 96.62 175 GLU A C 1
ATOM 1355 O O . GLU A 1 175 ? 9.817 -10.678 -6.328 1.00 96.62 175 GLU A O 1
ATOM 1360 N N . TRP A 1 176 ? 10.479 -8.557 -5.995 1.00 96.06 176 TRP A N 1
ATOM 1361 C CA . TRP A 1 176 ? 11.392 -8.893 -4.909 1.00 96.06 176 TRP A CA 1
ATOM 1362 C C . TRP A 1 176 ? 10.641 -9.510 -3.726 1.00 96.06 176 TRP A C 1
ATOM 1364 O O . TRP A 1 176 ? 11.065 -10.540 -3.198 1.00 96.06 176 TRP A O 1
ATOM 1374 N N . LEU A 1 177 ? 9.511 -8.911 -3.344 1.00 95.81 177 LEU A N 1
ATOM 1375 C CA . LEU A 1 177 ? 8.666 -9.425 -2.274 1.00 95.81 177 LEU A CA 1
ATOM 1376 C C . LEU A 1 177 ? 8.105 -10.812 -2.626 1.00 95.81 177 LEU A C 1
ATOM 1378 O O . LEU A 1 177 ? 8.163 -11.724 -1.803 1.00 95.81 177 LEU A O 1
ATOM 1382 N N . LEU A 1 178 ? 7.609 -10.987 -3.853 1.00 95.06 178 LEU A N 1
ATOM 1383 C CA . LEU A 1 178 ? 7.055 -12.253 -4.330 1.00 95.06 178 LEU A CA 1
ATOM 1384 C C . LEU A 1 178 ? 8.113 -13.365 -4.417 1.00 95.06 178 LEU A C 1
ATOM 1386 O O . LEU A 1 178 ? 7.832 -14.504 -4.050 1.00 95.06 178 LEU A O 1
ATOM 1390 N N . ALA A 1 179 ? 9.336 -13.047 -4.845 1.00 93.25 179 ALA A N 1
ATOM 1391 C CA . ALA A 1 179 ? 10.450 -13.996 -4.917 1.00 93.25 179 ALA A CA 1
ATOM 1392 C C . ALA A 1 179 ? 10.887 -14.519 -3.537 1.00 93.25 179 ALA A C 1
ATOM 1394 O O . ALA A 1 179 ? 11.508 -15.576 -3.449 1.00 93.25 179 ALA A O 1
ATOM 1395 N N . GLY A 1 180 ? 10.569 -13.789 -2.463 1.00 90.50 180 GLY A N 1
ATOM 1396 C CA . GLY A 1 180 ? 10.779 -14.232 -1.085 1.00 90.50 180 GLY A CA 1
ATOM 1397 C C . GLY A 1 180 ? 9.727 -15.223 -0.574 1.00 90.50 180 GLY A C 1
ATOM 1398 O O . GLY A 1 180 ? 9.872 -15.722 0.541 1.00 90.50 180 GLY A O 1
ATOM 1399 N N . MET A 1 181 ? 8.673 -15.504 -1.346 1.00 88.06 181 MET A N 1
ATOM 1400 C CA . MET A 1 181 ? 7.617 -16.441 -0.963 1.00 88.06 181 MET A CA 1
ATOM 1401 C C . MET A 1 181 ? 7.849 -17.837 -1.557 1.00 88.06 181 MET A C 1
ATOM 1403 O O . MET A 1 181 ? 8.317 -17.946 -2.693 1.00 88.06 181 MET A O 1
ATOM 1407 N N . PRO A 1 182 ? 7.446 -18.913 -0.853 1.00 79.81 182 PRO A N 1
ATOM 1408 C CA . PRO A 1 182 ? 7.354 -20.242 -1.449 1.00 79.81 182 PRO A CA 1
ATOM 1409 C C . PRO A 1 182 ? 6.497 -20.218 -2.723 1.00 79.81 182 PRO A C 1
ATOM 1411 O O . PRO A 1 182 ? 5.532 -19.449 -2.825 1.00 79.81 182 PRO A O 1
ATOM 1414 N N . ALA A 1 183 ? 6.854 -21.049 -3.703 1.00 73.31 183 ALA A N 1
ATOM 1415 C CA . ALA A 1 183 ? 5.961 -21.329 -4.821 1.00 73.31 183 ALA A CA 1
ATOM 1416 C C . ALA A 1 183 ? 4.730 -22.089 -4.299 1.00 73.31 183 ALA A C 1
ATOM 1418 O O . ALA A 1 183 ? 4.871 -22.957 -3.438 1.00 73.31 183 ALA A O 1
ATOM 1419 N N . SER A 1 184 ? 3.546 -21.709 -4.784 1.00 60.12 184 SER A N 1
ATOM 1420 C CA . SER A 1 184 ? 2.282 -22.410 -4.533 1.00 60.12 184 SER A CA 1
ATOM 1421 C C . SER A 1 184 ? 2.210 -23.726 -5.291 1.00 60.12 184 SER A C 1
ATOM 1423 O O . SER A 1 184 ? 2.622 -23.692 -6.475 1.00 60.12 184 SER A O 1
#